Protein AF-A0AA39IZ89-F1 (afdb_monomer)

Foldseek 3Di:
DVVPPPPDDPVVVVVVVVVVVVVPPPPDDDDDDDDDDDDDDDDDDDDDDDDDPDDPPPPPPPDPDPPDPDPPPPVPPPPDPVVVVVVVVVVVVVVVVVVVVVVVVVVVVVVVVVVVVVVVVVVVVVVVVVVVVVVVPPPDDDPDDDDDDDDDDDDDDDDDPDDPPPPPPPPPPPPLPDDPPPQQDDDDPPDDPVRNVVSVVVNVVVVVVVVVVVVVLVPDPQDDQAAAQPPPDPVVVVVSVVSLVVSCVSNVPRPLVSLVVVLVSYHHPRNVVCVVPVVVCSVVVSPDDPPVVVVVVVVVVVVVVVPPDPPDPVVVVVVVVVVVVVVVVVPPDDDDDDDDDDDDDDDDD

Solvent-accessible surface area (backbone atoms only — not comparable to full-atom values): 22995 Å² total; per-residue (Å²): 123,80,82,69,63,83,78,59,53,74,68,56,54,52,57,49,52,54,58,62,59,64,73,71,76,82,82,82,80,79,88,84,83,85,78,88,82,83,87,83,81,87,80,89,84,81,90,80,89,75,86,78,87,77,78,82,76,80,73,77,78,76,73,77,76,91,70,73,94,68,83,78,77,71,74,78,84,81,76,72,67,70,70,61,58,54,56,51,51,52,50,53,53,52,53,52,51,52,52,52,50,52,52,51,54,50,52,53,51,52,50,54,50,55,51,54,50,54,53,50,53,51,54,51,50,53,52,51,55,52,50,58,56,56,65,72,70,70,85,80,75,80,95,79,82,78,92,75,85,78,86,90,77,88,81,82,84,80,90,75,92,67,80,84,70,83,71,75,69,76,77,74,80,74,81,77,86,72,77,94,70,76,77,72,71,82,80,57,89,87,49,52,70,70,53,41,51,53,43,52,50,52,46,52,51,52,51,50,52,54,53,47,52,54,50,60,52,69,69,53,84,76,72,78,59,74,68,42,47,57,69,94,46,66,71,60,51,53,56,46,50,50,43,46,54,50,41,39,60,71,70,62,52,52,77,80,54,42,64,74,55,48,56,77,40,35,29,69,60,38,33,54,49,38,59,69,56,49,56,68,46,49,77,65,50,70,71,84,55,57,72,66,51,53,50,50,50,52,50,54,53,56,59,55,65,78,60,83,62,92,69,61,68,66,62,54,54,48,52,54,50,50,52,54,50,48,57,63,71,67,63,76,70,81,83,74,88,75,91,72,81,93,78,87,76,85,87,79,135

pLDDT: mean 70.42, std 20.88, range [35.66, 98.38]

Secondary structure (DSSP, 8-state):
-GGGSTT--HHHHHHHHHHHHHTTS---PPP--------------------------------------------GGG---HHHHHHHHHHHHHHHHHHHHHHHHHHHHHHHHHHHHHHHHHHHHHHHHHHHHHHHSSS--------------------------------------SS---PPPPPPTTS-HHHHHHHHHHHHHHHHHHHHHHHHHHHS-PPPPPPB---S-HHHHHHHHHHHHHHHHHTT--HHHHHHHHGGGB-HHHHHHIIIIIHHHHHHHTSS-HHHHHHHHHHHHHHHHHT-----HHHHHHHHHHHHHHHHHTT------------PPPPP-

Mean predicted aligned error: 20.7 Å

Organism: Armillaria tabescens (NCBI:txid1929756)

Structure (mmCIF, N/CA/C/O backbone):
data_AF-A0AA39IZ89-F1
#
_entry.id   AF-A0AA39IZ89-F1
#
loop_
_atom_site.group_PDB
_atom_site.id
_atom_site.type_symbol
_atom_site.label_atom_id
_atom_site.label_alt_id
_atom_site.label_comp_id
_atom_site.label_asym_id
_atom_site.label_entity_id
_atom_site.label_seq_id
_atom_site.pdbx_PDB_ins_code
_atom_site.Cartn_x
_atom_site.Cartn_y
_atom_site.Cartn_z
_atom_site.occupancy
_atom_site.B_iso_or_equiv
_atom_site.auth_seq_id
_atom_site.auth_comp_id
_atom_site.auth_asym_id
_atom_site.auth_atom_id
_atom_site.pdbx_PDB_model_num
ATOM 1 N N . MET A 1 1 ? 0.285 -18.090 -18.726 1.00 48.97 1 MET A N 1
ATOM 2 C CA . MET A 1 1 ? -0.489 -18.154 -19.990 1.00 48.97 1 MET A CA 1
ATOM 3 C C . MET A 1 1 ? 0.045 -19.170 -21.000 1.00 48.97 1 MET A C 1
ATOM 5 O O . MET A 1 1 ? -0.763 -19.645 -21.775 1.00 48.97 1 MET A O 1
ATOM 9 N N . GLN A 1 2 ? 1.333 -19.546 -21.009 1.00 43.91 2 GLN A N 1
ATOM 10 C CA . GLN A 1 2 ? 1.838 -20.572 -21.947 1.00 43.91 2 GLN A CA 1
ATOM 11 C C . GLN A 1 2 ? 1.438 -22.017 -21.593 1.00 43.91 2 GLN A C 1
ATOM 13 O O . GLN A 1 2 ? 1.371 -22.849 -22.482 1.00 43.91 2 GLN A O 1
ATOM 18 N N . PHE A 1 3 ? 1.089 -22.298 -20.334 1.00 43.88 3 PHE A N 1
ATOM 19 C CA . PHE A 1 3 ? 0.673 -23.640 -19.900 1.00 43.88 3 PHE A CA 1
ATOM 20 C C . PHE A 1 3 ? -0.759 -24.041 -20.295 1.00 43.88 3 PHE A C 1
ATOM 22 O O . PHE A 1 3 ? -1.083 -25.217 -20.242 1.00 43.88 3 PHE A O 1
ATOM 29 N N . PHE A 1 4 ? -1.608 -23.101 -20.726 1.00 49.41 4 PHE A N 1
ATOM 30 C CA . PHE A 1 4 ? -3.011 -23.398 -21.059 1.00 49.41 4 PHE A CA 1
ATOM 31 C C . PHE A 1 4 ? -3.241 -23.813 -22.521 1.00 49.41 4 PHE A C 1
ATOM 33 O O . PHE A 1 4 ? -4.307 -24.323 -22.838 1.00 49.41 4 PHE A O 1
ATOM 40 N N . TYR A 1 5 ? -2.261 -23.627 -23.411 1.00 53.81 5 TYR A N 1
ATOM 41 C CA . TYR A 1 5 ? -2.442 -23.904 -24.844 1.00 53.81 5 TYR A CA 1
ATOM 42 C C . TYR A 1 5 ? -2.082 -25.335 -25.259 1.00 53.81 5 TYR A C 1
ATOM 44 O O . TYR A 1 5 ? -2.458 -25.750 -26.347 1.00 53.81 5 TYR A O 1
ATOM 52 N N . ASN A 1 6 ? -1.406 -26.107 -24.404 1.00 61.34 6 ASN A N 1
ATOM 53 C CA . ASN A 1 6 ? -0.936 -27.447 -24.773 1.00 61.34 6 ASN A CA 1
ATOM 54 C C . ASN A 1 6 ? -1.987 -28.558 -24.589 1.00 61.34 6 ASN A C 1
ATOM 56 O O . ASN A 1 6 ? -1.721 -29.693 -24.963 1.00 61.34 6 ASN A O 1
ATOM 60 N N . HIS A 1 7 ? -3.164 -28.245 -24.037 1.00 68.94 7 HIS A N 1
ATOM 61 C CA . HIS A 1 7 ? -4.233 -29.223 -23.792 1.00 68.94 7 HIS A CA 1
ATOM 62 C C . HIS A 1 7 ? -5.568 -28.888 -24.475 1.00 68.94 7 HIS A C 1
ATOM 64 O O . HIS A 1 7 ? -6.544 -29.596 -24.254 1.00 68.94 7 HIS A O 1
ATOM 70 N N . MET A 1 8 ? -5.639 -27.837 -25.300 1.00 72.56 8 MET A N 1
ATOM 71 C CA . MET A 1 8 ? -6.862 -27.540 -26.056 1.00 72.56 8 MET A CA 1
ATOM 72 C C . MET A 1 8 ? -6.857 -28.272 -27.396 1.00 72.56 8 MET A C 1
ATOM 74 O O . MET A 1 8 ? -5.887 -28.188 -28.151 1.00 72.56 8 MET A O 1
ATOM 78 N N . SER A 1 9 ? -7.962 -28.958 -27.691 1.00 83.12 9 SER A N 1
ATOM 79 C CA . SER A 1 9 ? -8.222 -29.527 -29.012 1.00 83.12 9 SER A CA 1
ATOM 80 C C . SER A 1 9 ? -8.204 -28.411 -30.072 1.00 83.12 9 SER A C 1
ATOM 82 O O . SER A 1 9 ? -8.682 -27.304 -29.791 1.00 83.12 9 SER A O 1
ATOM 84 N N . PRO A 1 10 ? -7.694 -28.659 -31.294 1.00 79.06 10 PRO A N 1
ATOM 85 C CA . PRO A 1 10 ? -7.735 -27.687 -32.390 1.00 79.06 10 PRO A CA 1
ATOM 86 C C . PRO A 1 10 ? -9.144 -27.123 -32.654 1.00 79.06 10 PRO A C 1
ATOM 88 O O . PRO A 1 10 ? -9.288 -25.961 -33.035 1.00 79.06 10 PRO A O 1
ATOM 91 N N . GLU A 1 11 ? -10.184 -27.916 -32.388 1.00 78.88 11 GLU A N 1
ATOM 92 C CA . GLU A 1 11 ? -11.589 -27.527 -32.555 1.00 78.88 11 GLU A CA 1
ATOM 93 C C . GLU A 1 11 ? -12.032 -26.478 -31.517 1.00 78.88 11 GLU A C 1
ATOM 95 O O . GLU A 1 11 ? -12.729 -25.514 -31.852 1.00 78.88 11 GLU A O 1
ATOM 100 N N . ASP A 1 12 ? -11.541 -26.582 -30.279 1.00 81.31 12 ASP A N 1
ATOM 101 C CA . ASP A 1 12 ? -11.848 -25.632 -29.204 1.00 81.31 12 ASP A CA 1
ATOM 102 C C . ASP A 1 12 ? -11.180 -24.274 -29.431 1.00 81.31 12 ASP A C 1
ATOM 104 O O . ASP A 1 12 ? -11.744 -23.221 -29.106 1.00 81.31 12 ASP A O 1
ATOM 108 N N . VAL A 1 13 ? -9.985 -24.281 -30.030 1.00 81.12 13 VAL A N 1
ATOM 109 C CA . VAL A 1 13 ? -9.269 -23.056 -30.406 1.00 81.12 13 VAL A CA 1
ATOM 110 C C . VAL A 1 13 ? -10.053 -22.297 -31.477 1.00 81.12 13 VAL A C 1
ATOM 112 O O . VAL A 1 13 ? -10.248 -21.084 -31.353 1.00 81.12 13 VAL A O 1
ATOM 115 N N . GLN A 1 14 ? -10.587 -23.000 -32.480 1.00 79.50 14 GLN A N 1
ATOM 116 C CA . GLN A 1 14 ? -11.385 -22.378 -33.537 1.00 79.50 14 GLN A CA 1
ATOM 117 C C . GLN A 1 14 ? -12.727 -21.844 -33.004 1.00 79.50 14 GLN A C 1
ATOM 119 O O . GLN A 1 14 ? -13.130 -20.723 -33.330 1.00 79.50 14 GLN A O 1
ATOM 124 N N . GLY A 1 15 ? -13.387 -22.586 -32.107 1.00 84.31 15 GLY A N 1
ATOM 125 C CA . GLY A 1 15 ? -14.612 -22.143 -31.434 1.00 84.31 15 GLY A CA 1
ATOM 126 C C . GLY A 1 15 ? -14.410 -20.937 -30.505 1.00 84.31 15 GLY A C 1
ATOM 127 O O . GLY A 1 15 ? -15.329 -20.136 -30.298 1.00 84.31 15 GLY A O 1
ATOM 128 N N . PHE A 1 16 ? -13.211 -20.769 -29.941 1.00 77.88 16 PHE A N 1
ATOM 129 C CA . PHE A 1 16 ? -12.855 -19.579 -29.168 1.00 77.88 16 PHE A CA 1
ATOM 130 C C . PHE A 1 16 ? -12.631 -18.361 -30.073 1.00 77.88 16 PHE A C 1
ATOM 132 O O . PHE A 1 16 ? -13.171 -17.289 -29.795 1.00 77.88 16 PHE A O 1
ATOM 139 N N . ILE A 1 17 ? -11.908 -18.527 -31.186 1.00 76.38 17 ILE A N 1
ATOM 140 C CA . ILE A 1 17 ? -11.659 -17.447 -32.153 1.00 76.38 17 ILE A CA 1
ATOM 141 C C . ILE A 1 17 ? -12.981 -16.917 -32.726 1.00 76.38 17 ILE A C 1
ATOM 143 O O . ILE A 1 17 ? -13.200 -15.705 -32.706 1.00 76.38 17 ILE A O 1
ATOM 147 N N . ASN A 1 18 ? -13.901 -17.803 -33.120 1.00 77.94 18 ASN A N 1
ATOM 148 C CA . ASN A 1 18 ? -15.201 -17.416 -33.683 1.00 77.94 18 ASN A CA 1
ATOM 149 C C . ASN A 1 18 ? -16.096 -16.652 -32.686 1.00 77.94 18 ASN A C 1
ATOM 151 O O . ASN A 1 18 ? -16.823 -15.733 -33.066 1.00 77.94 18 ASN A O 1
ATOM 155 N N . ARG A 1 19 ? -16.017 -16.973 -31.386 1.00 72.50 19 ARG A N 1
ATOM 156 C CA . ARG A 1 19 ? -16.747 -16.236 -30.335 1.00 72.50 19 ARG A CA 1
ATOM 157 C C . ARG A 1 19 ? -16.169 -14.851 -30.067 1.00 72.50 19 ARG A C 1
ATOM 159 O O . ARG A 1 19 ? -16.907 -13.938 -29.696 1.00 72.50 19 ARG A O 1
ATOM 166 N N . VAL A 1 20 ? -14.859 -14.684 -30.231 1.00 71.00 20 VAL A N 1
ATOM 167 C CA . VAL A 1 20 ? -14.200 -13.385 -30.055 1.00 71.00 20 VAL A CA 1
ATOM 168 C C . VAL A 1 20 ? -14.475 -12.466 -31.247 1.00 71.00 20 VAL A C 1
ATOM 170 O O . VAL A 1 20 ? -14.656 -11.265 -31.042 1.00 71.00 20 VAL A O 1
ATOM 173 N N . THR A 1 21 ? -14.573 -13.003 -32.466 1.00 65.56 21 THR A N 1
ATOM 174 C CA . THR A 1 21 ? -14.847 -12.207 -33.672 1.00 65.56 21 THR A CA 1
ATOM 175 C C . THR A 1 21 ? -16.310 -11.771 -33.787 1.00 65.56 21 THR A C 1
ATOM 177 O O . THR A 1 21 ? -16.549 -10.610 -34.108 1.00 65.56 21 THR A O 1
ATOM 180 N N . GLN A 1 22 ? -17.289 -12.603 -33.408 1.00 59.31 22 GLN A N 1
ATOM 181 C CA . GLN A 1 22 ? -18.711 -12.205 -33.442 1.00 59.31 22 GLN A CA 1
ATOM 182 C C . GLN A 1 22 ? -19.072 -11.062 -32.480 1.00 59.31 22 GLN A C 1
ATOM 184 O O . GLN A 1 22 ? -20.045 -10.342 -32.693 1.00 59.31 22 GLN A O 1
ATOM 189 N N . LYS A 1 23 ? -18.288 -10.840 -31.419 1.00 54.41 23 LYS A N 1
ATOM 190 C CA . LYS A 1 23 ? -18.607 -9.821 -30.405 1.00 54.41 23 LYS A CA 1
ATOM 191 C C . LYS A 1 23 ? -18.303 -8.381 -30.842 1.00 54.41 23 LYS A C 1
ATOM 193 O O . LYS A 1 23 ? -18.562 -7.456 -30.073 1.00 54.41 23 LYS A O 1
ATOM 198 N N . HIS A 1 24 ? -17.751 -8.185 -32.041 1.00 50.09 24 HIS A N 1
ATOM 199 C CA . HIS A 1 24 ? -17.335 -6.874 -32.542 1.00 50.09 24 HIS A CA 1
ATOM 200 C C . HIS A 1 24 ? -18.301 -6.218 -33.542 1.00 50.09 24 HIS A C 1
ATOM 202 O O . HIS A 1 24 ? -18.061 -5.073 -33.917 1.00 50.09 24 HIS A O 1
ATOM 208 N N . GLU A 1 25 ? -19.402 -6.873 -33.923 1.00 48.88 25 GLU A N 1
ATOM 209 C CA . GLU A 1 25 ? -20.217 -6.438 -35.071 1.00 48.88 25 GLU A CA 1
ATOM 210 C C . GLU A 1 25 ? -21.550 -5.745 -34.713 1.00 48.88 25 GLU A C 1
ATOM 212 O O . GLU A 1 25 ? -22.228 -5.222 -35.588 1.00 48.88 25 GLU A O 1
ATOM 217 N N . THR A 1 26 ? -21.920 -5.627 -33.430 1.00 49.69 26 THR A N 1
ATOM 218 C CA . THR A 1 26 ? -23.232 -5.066 -33.025 1.00 49.69 26 THR A CA 1
ATOM 219 C C . THR A 1 26 ? -23.176 -3.705 -32.323 1.00 49.69 26 THR A C 1
ATOM 221 O O . THR A 1 26 ? -24.048 -3.387 -31.515 1.00 49.69 26 THR A O 1
ATOM 224 N N . ARG A 1 27 ? -22.171 -2.862 -32.601 1.00 43.91 27 ARG A N 1
ATOM 225 C CA . ARG A 1 27 ? -22.076 -1.512 -32.005 1.00 43.91 27 ARG A CA 1
ATOM 226 C C . ARG A 1 27 ? -22.174 -0.384 -33.037 1.00 43.91 27 ARG A C 1
ATOM 228 O O . ARG A 1 27 ? -21.346 0.515 -33.051 1.00 43.91 27 ARG A O 1
ATOM 235 N N . ASN A 1 28 ? -23.226 -0.423 -33.853 1.00 43.62 28 ASN A N 1
ATOM 236 C CA . ASN A 1 28 ? -23.728 0.741 -34.584 1.00 43.62 28 ASN A CA 1
ATOM 237 C C . ASN A 1 28 ? -24.941 1.306 -33.829 1.00 43.62 28 ASN A C 1
ATOM 239 O O . ASN A 1 28 ? -26.030 0.744 -33.877 1.00 43.62 28 ASN A O 1
ATOM 243 N N . THR A 1 29 ? -24.738 2.398 -33.093 1.00 45.31 29 THR A N 1
ATOM 244 C CA . THR A 1 29 ? -25.815 3.216 -32.512 1.00 45.31 29 THR A CA 1
ATOM 245 C C . THR A 1 29 ? -26.250 4.286 -33.520 1.00 45.31 29 THR A C 1
ATOM 247 O O . THR A 1 29 ? -25.378 5.021 -33.990 1.00 45.31 29 THR A O 1
ATOM 250 N N . PRO A 1 30 ? -27.551 4.414 -33.840 1.00 51.66 30 PRO A N 1
ATOM 251 C CA . PRO A 1 30 ? -28.073 5.514 -34.643 1.00 51.66 30 PRO A CA 1
ATOM 252 C C . PRO A 1 30 ? -28.219 6.795 -33.805 1.00 51.66 30 PRO A C 1
ATOM 254 O O . PRO A 1 30 ? -28.243 6.753 -32.574 1.00 51.66 30 PRO A O 1
ATOM 257 N N . GLY A 1 31 ? -28.255 7.930 -34.506 1.00 49.31 31 GLY A N 1
ATOM 258 C CA . GLY A 1 31 ? -28.176 9.286 -33.969 1.00 49.31 31 GLY A CA 1
ATOM 259 C C . GLY A 1 31 ? -29.215 9.633 -32.903 1.00 49.31 31 GLY A C 1
ATOM 260 O O . GLY A 1 31 ? -30.375 9.236 -32.978 1.00 49.31 31 GLY A O 1
ATOM 261 N N . PHE A 1 32 ? -28.764 10.411 -31.920 1.00 43.28 32 PHE A N 1
ATOM 262 C CA . PHE A 1 32 ? -29.606 11.006 -30.893 1.00 43.28 32 PHE A CA 1
ATOM 263 C C . PHE A 1 32 ? -29.771 12.495 -31.203 1.00 43.28 32 PHE A C 1
ATOM 265 O O . PHE A 1 32 ? -28.837 13.283 -31.055 1.00 43.28 32 PHE A O 1
ATOM 272 N N . ASP A 1 33 ? -30.959 12.819 -31.702 1.00 46.53 33 ASP A N 1
ATOM 273 C CA . ASP A 1 33 ? -31.483 14.153 -31.960 1.00 46.53 33 ASP A CA 1
ATOM 274 C C . ASP A 1 33 ? -31.911 14.787 -30.626 1.00 46.53 33 ASP A C 1
ATOM 276 O O . ASP A 1 33 ? -32.671 14.190 -29.861 1.00 46.53 33 ASP A O 1
ATOM 280 N N . SER A 1 34 ? -31.381 15.966 -30.301 1.00 45.25 34 SER A N 1
ATOM 281 C CA . SER A 1 34 ? -31.680 16.671 -29.053 1.00 45.25 34 SER A CA 1
ATOM 282 C C . SER A 1 34 ? -32.594 17.860 -29.327 1.00 45.25 34 SER A C 1
ATOM 284 O O . SER A 1 34 ? -32.140 19.003 -29.418 1.00 45.25 34 SER A O 1
ATOM 286 N N . SER A 1 35 ? -33.891 17.575 -29.421 1.00 45.56 35 SER A N 1
ATOM 287 C CA . SER A 1 35 ? -34.943 18.579 -29.307 1.00 45.56 35 SER A CA 1
ATOM 288 C C . SER A 1 35 ? -35.318 18.808 -27.839 1.00 45.56 35 SER A C 1
ATOM 290 O O . SER A 1 35 ? -35.687 17.901 -27.100 1.00 45.56 35 SER A O 1
ATOM 292 N N . VAL A 1 36 ? -35.143 20.068 -27.455 1.00 52.97 36 VAL A N 1
ATOM 293 C CA . VAL A 1 36 ? -35.836 20.875 -26.442 1.00 52.97 36 VAL A CA 1
ATOM 294 C C . VAL A 1 36 ? -37.194 20.329 -25.968 1.00 52.97 36 VAL A C 1
ATOM 296 O O . VAL A 1 36 ? -38.083 20.183 -26.790 1.00 52.97 36 VAL A O 1
ATOM 299 N N . GLU A 1 37 ? -37.384 20.208 -24.645 1.00 43.22 37 GLU A N 1
ATOM 300 C CA . GLU A 1 37 ? -38.626 20.520 -23.892 1.00 43.22 37 GLU A CA 1
ATOM 301 C C . GLU A 1 37 ? -38.306 20.543 -22.374 1.00 43.22 37 GLU A C 1
ATOM 303 O O . GLU A 1 37 ? -37.730 19.608 -21.830 1.00 43.22 37 GLU A O 1
ATOM 308 N N . ARG A 1 38 ? -38.301 21.717 -21.724 1.00 40.19 38 ARG A N 1
ATOM 309 C CA . ARG A 1 38 ? -39.361 22.291 -20.857 1.00 40.19 38 ARG A CA 1
ATOM 310 C C . ARG A 1 38 ? -39.845 21.396 -19.686 1.00 40.19 38 ARG A C 1
ATOM 312 O O . ARG A 1 38 ? -40.578 20.442 -19.880 1.00 40.19 38 ARG A O 1
ATOM 319 N N . SER A 1 39 ? -39.444 21.824 -18.475 1.00 51.91 39 SER A N 1
ATOM 320 C CA . SER A 1 39 ? -40.045 21.781 -17.111 1.00 51.91 39 SER A CA 1
ATOM 321 C C . SER A 1 39 ? -41.522 21.327 -16.980 1.00 51.91 39 SER A C 1
ATOM 323 O O . SER A 1 39 ? -42.258 21.608 -17.924 1.00 51.91 39 SER A O 1
ATOM 325 N N . PRO A 1 40 ? -42.054 20.848 -15.808 1.00 55.84 40 PRO A N 1
ATOM 326 C CA . PRO A 1 40 ? -41.894 21.525 -14.497 1.00 55.84 40 PRO A CA 1
ATOM 327 C C . PRO A 1 40 ? -42.117 20.735 -13.163 1.00 55.84 40 PRO A C 1
ATOM 329 O O . PRO A 1 40 ? -42.592 19.612 -13.126 1.00 55.84 40 PRO A O 1
ATOM 332 N N . SER A 1 41 ? -41.868 21.457 -12.055 1.00 45.81 41 SER A N 1
ATOM 333 C CA . SER A 1 41 ? -42.604 21.484 -10.765 1.00 45.81 41 SER A CA 1
ATOM 334 C C . SER A 1 41 ? -42.666 20.291 -9.793 1.00 45.81 41 SER A C 1
ATOM 336 O O . SER A 1 41 ? -43.151 19.221 -10.116 1.00 45.81 41 SER A O 1
ATOM 338 N N . ARG A 1 42 ? -42.392 20.654 -8.522 1.00 48.25 42 ARG A N 1
ATOM 339 C CA . ARG A 1 42 ? -43.062 20.261 -7.259 1.00 48.25 42 ARG A CA 1
ATOM 340 C C . ARG A 1 42 ? -43.178 18.765 -6.930 1.00 48.25 42 ARG A C 1
ATOM 342 O O . ARG A 1 42 ? -43.836 18.015 -7.623 1.00 48.25 42 ARG A O 1
ATOM 349 N N . MET A 1 43 ? -42.763 18.410 -5.715 1.00 46.91 43 MET A N 1
ATOM 350 C CA . MET A 1 43 ? -43.689 18.149 -4.599 1.00 46.91 43 MET A CA 1
ATOM 351 C C . MET A 1 43 ? -42.882 18.023 -3.302 1.00 46.91 43 MET A C 1
ATOM 353 O O . MET A 1 43 ? -41.895 17.296 -3.217 1.00 46.91 43 MET A O 1
ATOM 357 N N . ALA A 1 44 ? -43.306 18.796 -2.307 1.00 53.41 44 ALA A N 1
ATOM 358 C CA . ALA A 1 44 ? -42.870 18.692 -0.928 1.00 53.41 44 ALA A CA 1
ATOM 359 C C . ALA A 1 44 ? -43.352 17.365 -0.325 1.00 53.41 44 ALA A C 1
ATOM 361 O O . ALA A 1 44 ? -44.397 16.842 -0.713 1.00 53.41 44 ALA A O 1
ATOM 362 N N . SER A 1 45 ? -42.632 16.840 0.662 1.00 54.44 45 SER A N 1
ATOM 363 C CA . SER A 1 45 ? -43.164 15.812 1.555 1.00 54.44 45 SER A CA 1
ATOM 364 C C . SER A 1 45 ? -42.602 15.961 2.968 1.00 54.44 45 SER A C 1
ATOM 366 O O . SER A 1 45 ? -41.518 16.525 3.136 1.00 54.44 45 SER A O 1
ATOM 368 N N . PRO A 1 46 ? -43.386 15.559 3.984 1.00 59.50 46 PRO A N 1
ATOM 369 C CA . PRO A 1 46 ? -43.438 16.247 5.259 1.00 59.50 46 PRO A CA 1
ATOM 370 C C . PRO A 1 46 ? -42.654 15.539 6.364 1.00 59.50 46 PRO A C 1
ATOM 372 O O . PRO A 1 46 ? -42.295 14.365 6.289 1.00 59.50 46 PRO A O 1
ATOM 375 N N . MET A 1 47 ? -42.427 16.315 7.419 1.00 55.88 47 MET A N 1
ATOM 376 C CA . MET A 1 47 ? -41.823 15.929 8.685 1.00 55.88 47 MET A CA 1
ATOM 377 C C . MET A 1 47 ? -42.551 14.732 9.313 1.00 55.88 47 MET A C 1
ATOM 379 O O . MET A 1 47 ? -43.772 14.747 9.453 1.00 55.88 47 MET A O 1
ATOM 383 N N . ARG A 1 48 ? -41.793 13.725 9.760 1.00 50.84 48 ARG A N 1
ATOM 384 C CA . ARG A 1 48 ? -42.283 12.675 10.661 1.00 50.84 48 ARG A CA 1
ATOM 385 C C . ARG A 1 48 ? -41.472 12.731 11.952 1.00 50.84 48 ARG A C 1
ATOM 387 O O . ARG A 1 48 ? -40.404 12.140 12.064 1.00 50.84 48 ARG A O 1
ATOM 394 N N . SER A 1 49 ? -41.982 13.508 12.900 1.00 54.09 49 SER A N 1
ATOM 395 C CA . SER A 1 49 ? -41.570 13.530 14.301 1.00 54.09 49 SER A CA 1
ATOM 396 C C . SER A 1 49 ? -42.049 12.244 14.978 1.00 54.09 49 SER A C 1
ATOM 398 O O . SER A 1 49 ? -43.221 12.120 15.326 1.00 54.09 49 SER A O 1
ATOM 400 N N . GLY A 1 50 ? -41.154 11.268 15.117 1.00 46.34 50 GLY A N 1
ATOM 401 C CA . GLY A 1 50 ? -41.354 10.091 15.959 1.00 46.34 50 GLY A CA 1
ATOM 402 C C . GLY A 1 50 ? -40.581 10.269 17.258 1.00 46.34 50 GLY A C 1
ATOM 403 O O . GLY A 1 50 ? -39.383 10.007 17.287 1.00 46.34 50 GLY A O 1
ATOM 404 N N . SER A 1 51 ? -41.266 10.752 18.294 1.00 50.62 51 SER A N 1
ATOM 405 C CA . SER A 1 51 ? -40.826 10.649 19.687 1.00 50.62 51 SER A CA 1
ATOM 406 C C . SER A 1 51 ? -40.759 9.169 20.047 1.00 50.62 51 SER A C 1
ATOM 408 O O . SER A 1 51 ? -41.780 8.485 19.982 1.00 50.62 51 SER A O 1
ATOM 410 N N . VAL A 1 52 ? -39.567 8.664 20.354 1.00 51.09 52 VAL A N 1
ATOM 411 C CA . VAL A 1 52 ? -39.401 7.330 20.931 1.00 51.09 52 VAL A CA 1
ATOM 412 C C . VAL A 1 52 ? -38.954 7.538 22.366 1.00 51.09 52 VAL A C 1
ATOM 414 O O . VAL A 1 52 ? -37.791 7.842 22.628 1.00 51.09 52 VAL A O 1
ATOM 417 N N . ASP A 1 53 ? -39.918 7.413 23.271 1.00 46.38 53 ASP A N 1
ATOM 418 C CA . ASP A 1 53 ? -39.703 7.323 24.705 1.00 46.38 53 ASP A CA 1
ATOM 419 C C . ASP A 1 53 ? -38.955 6.018 25.003 1.00 46.38 53 ASP A C 1
ATOM 421 O O . ASP A 1 53 ? -39.521 4.924 25.028 1.00 46.38 53 ASP A O 1
ATOM 425 N N . CYS A 1 54 ? -37.640 6.118 25.183 1.00 50.97 54 CYS A N 1
ATOM 426 C CA . CYS A 1 54 ? -36.827 5.035 25.711 1.00 50.97 54 CYS A CA 1
ATOM 427 C C . CYS A 1 54 ? -36.993 4.991 27.233 1.00 50.97 54 CYS A C 1
ATOM 429 O O . CYS A 1 54 ? -36.331 5.709 27.982 1.00 50.97 54 CYS A O 1
ATOM 431 N N . HIS A 1 55 ? -37.900 4.119 27.677 1.00 44.19 55 HIS A N 1
ATOM 432 C CA . HIS A 1 55 ? -38.000 3.671 29.058 1.00 44.19 55 HIS A CA 1
ATOM 433 C C . HIS A 1 55 ? -36.629 3.206 29.568 1.00 44.19 55 HIS A C 1
ATOM 435 O O . HIS A 1 55 ? -36.056 2.229 29.083 1.00 44.19 55 HIS A O 1
ATOM 441 N N . ALA A 1 56 ? -36.124 3.920 30.571 1.00 46.78 56 ALA A N 1
ATOM 442 C CA . ALA A 1 56 ? -35.020 3.502 31.412 1.00 46.78 56 ALA A CA 1
ATOM 443 C C . ALA A 1 56 ? -35.465 2.286 32.240 1.00 46.78 56 ALA A C 1
ATOM 445 O O . ALA A 1 56 ? -36.041 2.428 33.317 1.00 46.78 56 ALA A O 1
ATOM 446 N N . ALA A 1 57 ? -35.230 1.084 31.717 1.00 48.84 57 ALA A N 1
ATOM 447 C CA . ALA A 1 57 ? -35.228 -0.120 32.532 1.00 48.84 57 ALA A CA 1
ATOM 448 C C . ALA A 1 57 ? -33.951 -0.088 33.381 1.00 48.84 57 ALA A C 1
ATOM 450 O O . ALA A 1 57 ? -32.855 -0.350 32.886 1.00 48.84 57 ALA A O 1
ATOM 451 N N . GLY A 1 58 ? -34.104 0.309 34.645 1.00 47.28 58 GLY A N 1
ATOM 452 C CA . GLY A 1 58 ? -33.111 0.070 35.680 1.00 47.28 58 GLY A CA 1
ATOM 453 C C . GLY A 1 58 ? -32.917 -1.433 35.816 1.00 47.28 58 GLY A C 1
ATOM 454 O O . GLY A 1 58 ? -33.757 -2.120 36.387 1.00 47.28 58 GLY A O 1
ATOM 455 N N . LEU A 1 59 ? -31.838 -1.941 35.230 1.00 53.25 59 LEU A N 1
ATOM 456 C CA . LEU A 1 59 ? -31.285 -3.216 35.641 1.00 53.25 59 LEU A CA 1
ATOM 457 C C . LEU A 1 59 ? -30.515 -2.924 36.921 1.00 53.25 59 LEU A C 1
ATOM 459 O O . LEU A 1 59 ? -29.444 -2.318 36.881 1.00 53.25 59 LEU A O 1
ATOM 463 N N . ASP A 1 60 ? -31.138 -3.284 38.041 1.00 50.22 60 ASP A N 1
ATOM 464 C CA . ASP A 1 60 ? -30.462 -3.501 39.309 1.00 50.22 60 ASP A CA 1
ATOM 465 C C . ASP A 1 60 ? -29.246 -4.386 39.026 1.00 50.22 60 ASP A C 1
ATOM 467 O O . ASP A 1 60 ? -29.361 -5.573 38.715 1.00 50.22 60 ASP A O 1
ATOM 471 N N . GLU A 1 61 ? -28.063 -3.774 39.067 1.00 54.56 61 GLU A N 1
ATOM 472 C CA . GLU A 1 61 ? -26.813 -4.499 39.193 1.00 54.56 61 GLU A CA 1
ATOM 473 C C . GLU A 1 61 ? -26.846 -5.172 40.562 1.00 54.56 61 GLU A C 1
ATOM 475 O O . GLU A 1 61 ? -26.423 -4.610 41.577 1.00 54.56 61 GLU A O 1
ATOM 480 N N . ASP A 1 62 ? -27.393 -6.385 40.573 1.00 53.44 62 ASP A N 1
ATOM 481 C CA . ASP A 1 62 ? -27.248 -7.379 41.619 1.00 53.44 62 ASP A CA 1
ATOM 482 C C . ASP A 1 62 ? -25.755 -7.600 41.881 1.00 53.44 62 ASP A C 1
ATOM 484 O O . ASP A 1 62 ? -25.088 -8.470 41.326 1.00 53.44 62 ASP A O 1
ATOM 488 N N . ARG A 1 63 ? -25.205 -6.726 42.723 1.00 52.06 63 ARG A N 1
ATOM 489 C CA . ARG A 1 63 ? -24.533 -7.067 43.970 1.00 52.06 63 ARG A CA 1
ATOM 490 C C . ARG A 1 63 ? -23.927 -8.468 43.938 1.00 52.06 63 ARG A C 1
ATOM 492 O O . ARG A 1 63 ? -24.380 -9.353 44.657 1.00 52.06 63 ARG A O 1
ATOM 499 N N . ILE A 1 64 ? -22.863 -8.644 43.152 1.00 56.19 64 ILE A N 1
ATOM 500 C CA . ILE A 1 64 ? -21.999 -9.821 43.257 1.00 56.19 64 ILE A CA 1
ATOM 501 C C . ILE A 1 64 ? -21.517 -9.847 44.713 1.00 56.19 64 ILE A C 1
ATOM 503 O O . ILE A 1 64 ? -20.809 -8.924 45.139 1.00 56.19 64 ILE A O 1
ATOM 507 N N . PRO A 1 65 ? -21.932 -10.833 45.525 1.00 60.16 65 PRO A N 1
ATOM 508 C CA . PRO A 1 65 ? -21.540 -10.875 46.914 1.00 60.16 65 PRO A CA 1
ATOM 509 C C . PRO A 1 65 ? -20.050 -11.201 46.937 1.00 60.16 65 PRO A C 1
ATOM 511 O O . PRO A 1 65 ? -19.644 -12.340 46.720 1.00 60.16 65 PRO A O 1
ATOM 514 N N . TYR A 1 66 ? -19.220 -10.198 47.225 1.00 53.47 66 TYR A N 1
ATOM 515 C CA . TYR A 1 66 ? -17.834 -10.382 47.658 1.00 53.47 66 TYR A CA 1
ATOM 516 C C . TYR A 1 66 ? -17.835 -11.034 49.053 1.00 53.47 66 TYR A C 1
ATOM 518 O O . TYR A 1 66 ? -17.447 -10.445 50.059 1.00 53.47 66 TYR A O 1
ATOM 526 N N . GLY A 1 67 ? -18.357 -12.256 49.131 1.00 54.09 67 GLY A N 1
ATOM 527 C CA . GLY A 1 67 ? -18.488 -13.056 50.330 1.00 54.09 67 GLY A CA 1
ATOM 528 C C . GLY A 1 67 ? -17.438 -14.152 50.329 1.00 54.09 67 GLY A C 1
ATOM 529 O O . GLY A 1 67 ? -17.608 -15.168 49.673 1.00 54.09 67 GLY A O 1
ATOM 530 N N . LYS A 1 68 ? -16.398 -13.944 51.142 1.00 51.97 68 LYS A N 1
ATOM 531 C CA . LYS A 1 68 ? -15.406 -14.935 51.589 1.00 51.97 68 LYS A CA 1
ATOM 532 C C . LYS A 1 68 ? -14.468 -15.479 50.506 1.00 51.97 68 LYS A C 1
ATOM 534 O O . LYS A 1 68 ? -14.830 -16.251 49.630 1.00 51.97 68 LYS A O 1
ATOM 539 N N . LYS A 1 69 ? -13.185 -15.153 50.695 1.00 56.81 69 LYS A N 1
ATOM 540 C CA . LYS A 1 69 ? -12.020 -15.838 50.124 1.00 56.81 69 LYS A CA 1
ATOM 541 C C . LYS A 1 69 ? -12.001 -17.304 50.590 1.00 56.81 69 LYS A C 1
ATOM 543 O O . LYS A 1 69 ? -11.253 -17.662 51.495 1.00 56.81 69 LYS A O 1
ATOM 548 N N . GLY A 1 70 ? -12.867 -18.138 50.024 1.00 56.78 70 GLY A N 1
ATOM 549 C CA . GLY A 1 70 ? -12.716 -19.584 50.070 1.00 56.78 70 GLY A CA 1
ATOM 550 C C . GLY A 1 70 ? -11.509 -19.945 49.217 1.00 56.78 70 GLY A C 1
ATOM 551 O O . GLY A 1 70 ? -11.437 -19.556 48.053 1.00 56.78 70 GLY A O 1
ATOM 552 N N . LYS A 1 71 ? -10.527 -20.626 49.812 1.00 57.00 71 LYS A N 1
ATOM 553 C CA . LYS A 1 71 ? -9.443 -21.272 49.073 1.00 57.00 71 LYS A CA 1
ATOM 554 C C . LYS A 1 71 ? -10.079 -22.339 48.179 1.00 57.00 71 LYS A C 1
ATOM 556 O O . LYS A 1 71 ? -10.297 -23.457 48.629 1.00 57.00 71 LYS A O 1
ATOM 561 N N . TRP A 1 72 ? -10.393 -21.987 46.938 1.00 60.28 72 TRP A N 1
ATOM 562 C CA . TRP A 1 72 ? -10.635 -22.962 45.883 1.00 60.28 72 TRP A CA 1
ATOM 563 C C . TRP A 1 72 ? -9.276 -23.556 45.520 1.00 60.28 72 TRP A C 1
ATOM 565 O O . TRP A 1 72 ? -8.598 -23.092 44.608 1.00 60.28 72 TRP A O 1
ATOM 575 N N . ALA A 1 73 ? -8.828 -24.523 46.320 1.00 56.84 73 ALA A N 1
ATOM 576 C CA . ALA A 1 73 ? -7.809 -25.461 45.889 1.00 56.84 73 ALA A CA 1
ATOM 577 C C . ALA A 1 73 ? -8.484 -26.352 44.844 1.00 56.84 73 ALA A C 1
ATOM 579 O O . ALA A 1 73 ? -9.084 -27.371 45.172 1.00 56.84 73 ALA A O 1
ATOM 580 N N . VAL A 1 74 ? -8.501 -25.880 43.598 1.00 54.94 74 VAL A N 1
ATOM 581 C CA . VAL A 1 74 ? -8.800 -26.739 42.458 1.00 54.94 74 VAL A CA 1
ATOM 582 C C . VAL A 1 74 ? -7.608 -27.681 42.367 1.00 54.94 74 VAL A C 1
ATOM 584 O O . VAL A 1 74 ? -6.499 -27.235 42.072 1.00 54.94 74 VAL A O 1
ATOM 587 N N . ASN A 1 75 ? -7.814 -28.949 42.719 1.00 52.84 75 ASN A N 1
ATOM 588 C CA . ASN A 1 75 ? -6.855 -29.997 42.406 1.00 52.84 75 ASN A CA 1
ATOM 589 C C . ASN A 1 75 ? -6.765 -30.057 40.880 1.00 52.84 75 ASN A C 1
ATOM 591 O O . ASN A 1 75 ? -7.727 -30.414 40.209 1.00 52.84 75 ASN A O 1
ATOM 595 N N . VAL A 1 76 ? -5.625 -29.617 40.348 1.00 56.00 76 VAL A N 1
ATOM 596 C CA . VAL A 1 76 ? -5.322 -29.559 38.908 1.00 56.00 76 VAL A CA 1
ATOM 597 C C . VAL A 1 76 ? -5.159 -30.967 38.309 1.00 56.00 76 VAL A C 1
ATOM 599 O O . VAL A 1 76 ? -5.092 -31.108 37.099 1.00 56.00 76 VAL A O 1
ATOM 602 N N . GLU A 1 77 ? -5.141 -32.010 39.139 1.00 59.34 77 GLU A N 1
ATOM 603 C CA . GLU A 1 77 ? -4.796 -33.379 38.738 1.00 59.34 77 GLU A CA 1
ATOM 604 C C . GLU A 1 77 ? -5.961 -34.189 38.126 1.00 59.34 77 GLU A C 1
ATOM 606 O O . GLU A 1 77 ? -5.707 -35.265 37.605 1.00 59.34 77 GLU A O 1
ATOM 611 N N . ASP A 1 78 ? -7.205 -33.683 38.118 1.00 56.56 78 ASP A N 1
ATOM 612 C CA . ASP A 1 78 ? -8.391 -34.477 37.722 1.00 56.56 78 ASP A CA 1
ATOM 613 C C . ASP A 1 78 ? -9.080 -34.027 36.410 1.00 56.56 78 ASP A C 1
ATOM 615 O O . ASP A 1 78 ? -10.192 -34.465 36.116 1.00 56.56 78 ASP A O 1
ATOM 619 N N . ILE A 1 79 ? -8.469 -33.137 35.615 1.00 55.53 79 ILE A N 1
ATOM 620 C CA . ILE A 1 79 ? -9.027 -32.686 34.319 1.00 55.53 79 ILE A CA 1
ATOM 621 C C . ILE A 1 79 ? -7.913 -32.612 33.268 1.00 55.53 79 ILE A C 1
ATOM 623 O O . ILE A 1 79 ? -7.621 -31.555 32.712 1.00 55.53 79 ILE A O 1
ATOM 627 N N . GLU A 1 80 ? -7.253 -33.733 33.014 1.00 57.25 80 GLU A N 1
ATOM 628 C CA . GLU A 1 80 ? -6.507 -33.925 31.773 1.00 57.25 80 GLU A CA 1
ATOM 629 C C . GLU A 1 80 ? -7.137 -35.130 31.076 1.00 57.25 80 GLU A C 1
ATOM 631 O O . GLU A 1 80 ? -6.841 -36.277 31.397 1.00 57.25 80 GLU A O 1
ATOM 636 N N . ASP A 1 81 ? -8.087 -34.863 30.176 1.00 67.75 81 ASP A N 1
ATOM 637 C CA . ASP A 1 81 ? -8.571 -35.872 29.239 1.00 67.75 81 ASP A CA 1
ATOM 638 C C . ASP A 1 81 ? -7.360 -36.283 28.381 1.00 67.75 81 ASP A C 1
ATOM 640 O O . ASP A 1 81 ? -6.867 -35.490 27.577 1.00 67.75 81 ASP A O 1
ATOM 644 N N . ASP A 1 82 ? -6.834 -37.495 28.594 1.00 67.44 82 ASP A N 1
ATOM 645 C CA . ASP A 1 82 ? -5.606 -38.015 27.961 1.00 67.44 82 ASP A CA 1
ATOM 646 C C . ASP A 1 82 ? -5.586 -37.851 26.419 1.00 67.44 82 ASP A C 1
ATOM 648 O O . ASP A 1 82 ? -4.518 -37.725 25.807 1.00 67.44 82 ASP A O 1
ATOM 652 N N . ASP A 1 83 ? -6.762 -37.768 25.790 1.00 73.25 83 ASP A N 1
ATOM 653 C CA . ASP A 1 83 ? -6.951 -37.546 24.353 1.00 73.25 83 ASP A CA 1
ATOM 654 C C . ASP A 1 83 ? -6.424 -36.172 23.866 1.00 73.25 83 ASP A C 1
ATOM 656 O O . ASP A 1 83 ? -5.932 -36.048 22.735 1.00 73.25 83 ASP A O 1
ATOM 660 N N . ASP A 1 84 ? -6.435 -35.136 24.715 1.00 79.12 84 ASP A N 1
ATOM 661 C CA . ASP A 1 84 ? -5.956 -33.789 24.360 1.00 79.12 84 ASP A CA 1
ATOM 662 C C . ASP A 1 84 ? -4.421 -33.724 24.253 1.00 79.12 84 ASP A C 1
ATOM 664 O O . ASP A 1 84 ? -3.857 -32.920 23.493 1.00 79.12 84 ASP A O 1
ATOM 668 N N . ILE A 1 85 ? -3.715 -34.600 24.975 1.00 82.31 85 ILE A N 1
ATOM 669 C CA . ILE A 1 85 ? -2.248 -34.651 24.978 1.00 82.31 85 ILE A CA 1
ATOM 670 C C . ILE A 1 85 ? -1.729 -35.226 23.655 1.00 82.31 85 ILE A C 1
ATOM 672 O O . ILE A 1 85 ? -0.741 -34.720 23.103 1.00 82.31 85 ILE A O 1
ATOM 676 N N . GLU A 1 86 ? -2.376 -36.262 23.118 1.00 87.44 86 GLU A N 1
ATOM 677 C CA . GLU A 1 86 ? -1.976 -36.872 21.845 1.00 87.44 86 GLU A CA 1
ATOM 678 C C . GLU A 1 86 ? -2.201 -35.929 20.664 1.00 87.44 86 GLU A C 1
ATOM 680 O O . GLU A 1 86 ? -1.306 -35.761 19.827 1.00 87.44 86 GLU A O 1
ATOM 685 N N . TRP A 1 87 ? -3.344 -35.238 20.632 1.00 91.81 87 TRP A N 1
ATOM 686 C CA . TRP A 1 87 ? -3.635 -34.269 19.578 1.00 91.81 87 TRP A CA 1
ATOM 687 C C . TRP A 1 87 ? -2.610 -33.128 19.560 1.00 91.81 87 TRP A C 1
ATOM 689 O O . TRP A 1 87 ? -2.093 -32.751 18.503 1.00 91.81 87 TRP A O 1
ATOM 699 N N . ARG A 1 88 ? -2.223 -32.631 20.740 1.00 87.69 88 ARG A N 1
ATOM 700 C CA . ARG A 1 88 ? -1.222 -31.566 20.865 1.00 87.69 88 ARG A CA 1
ATOM 701 C C . ARG A 1 88 ? 0.175 -32.023 20.442 1.00 87.69 88 ARG A C 1
ATOM 703 O O . ARG A 1 88 ? 0.900 -31.258 19.803 1.00 87.69 88 ARG A O 1
ATOM 710 N N . LYS A 1 89 ? 0.551 -33.274 20.731 1.00 92.81 89 LYS A N 1
ATOM 711 C CA . LYS A 1 89 ? 1.797 -33.879 20.222 1.00 92.81 89 LYS A CA 1
ATOM 712 C C . LYS A 1 89 ? 1.778 -34.008 18.697 1.00 92.81 89 LYS A C 1
ATOM 714 O O . LYS A 1 89 ? 2.771 -33.664 18.057 1.00 92.81 89 LYS A O 1
ATOM 719 N N . ALA A 1 90 ? 0.661 -34.442 18.111 1.00 94.38 90 ALA A N 1
ATOM 720 C CA . ALA A 1 90 ? 0.506 -34.543 16.660 1.00 94.38 90 ALA A CA 1
ATOM 721 C C . ALA A 1 90 ? 0.597 -33.170 15.973 1.00 94.38 90 ALA A C 1
ATOM 723 O O . ALA A 1 90 ? 1.274 -33.037 14.952 1.00 94.38 90 ALA A O 1
ATOM 724 N N . GLN A 1 91 ? -0.009 -32.135 16.564 1.00 94.56 91 GLN A N 1
ATOM 725 C CA . GLN A 1 91 ? 0.090 -30.766 16.062 1.00 94.56 91 GLN A CA 1
ATOM 726 C C . GLN A 1 91 ? 1.537 -30.254 16.082 1.00 94.56 91 GLN A C 1
ATOM 728 O O . GLN A 1 91 ? 2.019 -29.750 15.070 1.00 94.56 91 GLN A O 1
ATOM 733 N N . MET A 1 92 ? 2.265 -30.447 17.189 1.00 95.44 92 MET A N 1
ATOM 734 C CA . MET A 1 92 ? 3.677 -30.049 17.265 1.00 95.44 92 MET A CA 1
ATOM 735 C C . MET A 1 92 ? 4.551 -30.790 16.243 1.00 95.44 92 MET A C 1
ATOM 737 O O . MET A 1 92 ? 5.438 -30.183 15.646 1.00 95.44 92 MET A O 1
ATOM 741 N N . ALA A 1 93 ? 4.290 -32.078 16.001 1.00 97.19 93 ALA A N 1
ATOM 742 C CA . ALA A 1 93 ? 5.011 -32.847 14.989 1.00 97.19 93 ALA A CA 1
ATOM 743 C C . ALA A 1 93 ? 4.739 -32.333 13.561 1.00 97.19 93 ALA A C 1
ATOM 745 O O . ALA A 1 93 ? 5.660 -32.270 12.744 1.00 97.19 93 ALA A O 1
ATOM 746 N N . ALA A 1 94 ? 3.498 -31.935 13.260 1.00 96.94 94 ALA A N 1
ATOM 747 C CA . ALA A 1 94 ? 3.139 -31.335 11.976 1.00 96.94 94 ALA A CA 1
ATOM 748 C C . ALA A 1 94 ? 3.815 -29.967 11.773 1.00 96.94 94 ALA A C 1
ATOM 750 O O . ALA A 1 94 ? 4.389 -29.711 10.712 1.00 96.94 94 ALA A O 1
ATOM 751 N N . ASP A 1 95 ? 3.821 -29.121 12.805 1.00 93.00 95 ASP A N 1
ATOM 752 C CA . ASP A 1 95 ? 4.485 -27.815 12.768 1.00 93.00 95 ASP A CA 1
ATOM 753 C C . ASP A 1 95 ? 6.009 -27.956 12.598 1.00 93.00 95 ASP A C 1
ATOM 755 O O . ASP A 1 95 ? 6.630 -27.201 11.844 1.00 93.00 95 ASP A O 1
ATOM 759 N N . GLU A 1 96 ? 6.627 -28.961 13.230 1.00 97.69 96 GLU A N 1
ATOM 760 C CA . GLU A 1 96 ? 8.053 -29.256 13.058 1.00 97.69 96 GLU A CA 1
ATOM 761 C C . GLU A 1 96 ? 8.381 -29.696 11.619 1.00 97.69 96 GLU A C 1
ATOM 763 O O . GLU A 1 96 ? 9.397 -29.277 11.053 1.00 97.69 96 GLU A O 1
ATOM 768 N N . GLN A 1 97 ? 7.528 -30.515 10.994 1.00 97.94 97 GLN A N 1
ATOM 769 C CA . GLN A 1 97 ? 7.697 -30.907 9.590 1.00 97.94 97 GLN A CA 1
ATOM 770 C C . GLN A 1 97 ? 7.579 -29.704 8.651 1.00 97.94 97 GLN A C 1
ATOM 772 O O . GLN A 1 97 ? 8.429 -29.529 7.774 1.00 97.94 97 GLN A O 1
ATOM 777 N N . LEU A 1 98 ? 6.589 -28.838 8.878 1.00 97.38 98 LEU A N 1
ATOM 778 C CA . LEU A 1 98 ? 6.409 -27.616 8.098 1.00 97.38 98 LEU A CA 1
ATOM 779 C C . LEU A 1 98 ? 7.617 -26.675 8.232 1.00 97.38 98 LEU A C 1
ATOM 781 O O . LEU A 1 98 ? 8.080 -26.107 7.241 1.00 97.38 98 LEU A O 1
ATOM 785 N N . ALA A 1 99 ? 8.180 -26.543 9.436 1.00 96.06 99 ALA A N 1
ATOM 786 C CA . ALA A 1 99 ? 9.384 -25.747 9.663 1.00 96.06 99 ALA A CA 1
ATOM 787 C C . ALA A 1 99 ? 10.592 -26.285 8.872 1.00 96.06 99 ALA A C 1
ATOM 789 O O . ALA A 1 99 ? 11.317 -25.506 8.246 1.00 96.06 99 ALA A O 1
ATOM 790 N N . LYS A 1 100 ? 10.777 -27.613 8.835 1.00 98.38 100 LYS A N 1
ATOM 791 C CA . LYS A 1 100 ? 11.829 -28.261 8.030 1.00 98.38 100 LYS A CA 1
ATOM 792 C C . LYS A 1 100 ? 11.615 -28.036 6.532 1.00 98.38 100 LYS A C 1
ATOM 794 O O . LYS A 1 100 ? 12.575 -27.741 5.819 1.00 98.38 100 LYS A O 1
ATOM 799 N N . GLU A 1 101 ? 10.376 -28.111 6.048 1.00 98.06 101 GLU A N 1
ATOM 800 C CA . GLU A 1 101 ? 10.055 -27.846 4.642 1.00 98.06 101 GLU A CA 1
ATOM 801 C C . GLU A 1 101 ? 10.392 -26.398 4.253 1.00 98.06 101 GLU A C 1
ATOM 803 O O . GLU A 1 101 ? 11.096 -26.169 3.266 1.00 98.06 101 GLU A O 1
ATOM 808 N N . ILE A 1 102 ? 10.004 -25.421 5.078 1.00 96.12 102 ILE A N 1
ATOM 809 C CA . ILE A 1 102 ? 10.333 -24.005 4.857 1.00 96.12 102 ILE A CA 1
ATOM 810 C C . ILE A 1 102 ? 11.852 -23.794 4.812 1.00 96.12 102 ILE A C 1
ATOM 812 O O . ILE A 1 102 ? 12.347 -23.091 3.927 1.00 96.12 102 ILE A O 1
ATOM 816 N N . GLU A 1 103 ? 12.610 -24.414 5.719 1.00 97.69 103 GLU A N 1
ATOM 817 C CA . GLU A 1 103 ? 14.070 -24.299 5.730 1.00 97.69 103 GLU A CA 1
ATOM 818 C C . GLU A 1 103 ? 14.702 -24.898 4.460 1.00 97.69 103 GLU A C 1
ATOM 820 O O . GLU A 1 103 ? 15.579 -24.284 3.842 1.00 97.69 103 GLU A O 1
ATOM 825 N N . THR A 1 104 ? 14.238 -26.071 4.015 1.00 98.19 104 THR A N 1
ATOM 826 C CA . THR A 1 104 ? 14.732 -26.687 2.771 1.00 98.19 104 THR A CA 1
ATOM 827 C C . THR A 1 104 ? 14.408 -25.841 1.539 1.00 98.19 104 THR A C 1
ATOM 829 O O . THR A 1 104 ? 15.295 -25.611 0.712 1.00 98.19 104 THR A O 1
ATOM 832 N N . ALA A 1 105 ? 13.200 -25.277 1.460 1.00 96.38 105 ALA A N 1
ATOM 833 C CA . ALA A 1 105 ? 12.796 -24.374 0.386 1.00 96.38 105 ALA A CA 1
ATOM 834 C C . ALA A 1 105 ? 13.647 -23.091 0.360 1.00 96.38 105 ALA A C 1
ATOM 836 O O . ALA A 1 105 ? 14.049 -22.626 -0.711 1.00 96.38 105 ALA A O 1
ATOM 837 N N . GLN A 1 106 ? 13.984 -22.531 1.527 1.00 96.38 106 GLN A N 1
ATOM 838 C CA . GLN A 1 106 ? 14.874 -21.371 1.626 1.00 96.38 106 GLN A CA 1
ATOM 839 C C . GLN A 1 106 ? 16.298 -21.693 1.155 1.00 96.38 106 GLN A C 1
ATOM 841 O O . GLN A 1 106 ? 16.894 -20.902 0.416 1.00 96.38 106 GLN A O 1
ATOM 846 N N . ARG A 1 107 ? 16.838 -22.864 1.518 1.00 97.94 107 ARG A N 1
ATOM 847 C CA . ARG A 1 107 ? 18.157 -23.318 1.042 1.00 97.94 107 ARG A CA 1
ATOM 848 C C . ARG A 1 107 ? 18.175 -23.525 -0.473 1.00 97.94 107 ARG A C 1
ATOM 850 O O . ARG A 1 107 ? 19.120 -23.093 -1.134 1.00 97.94 107 ARG A O 1
ATOM 857 N N . GLU A 1 108 ? 17.128 -24.119 -1.041 1.00 98.06 108 GLU A N 1
ATOM 858 C CA . GLU A 1 108 ? 17.012 -24.302 -2.491 1.00 98.06 108 GLU A CA 1
ATOM 859 C C . GLU A 1 108 ? 16.917 -22.954 -3.229 1.00 98.06 108 GLU A C 1
ATOM 861 O O . GLU A 1 108 ? 17.594 -22.738 -4.239 1.00 98.06 108 GLU A O 1
ATOM 866 N N . ALA A 1 109 ? 16.132 -22.009 -2.702 1.00 94.88 109 ALA A N 1
ATOM 867 C CA . ALA A 1 109 ? 16.025 -20.661 -3.255 1.00 94.88 109 ALA A CA 1
ATOM 868 C C . ALA A 1 109 ? 17.370 -19.913 -3.217 1.00 94.88 109 ALA A C 1
ATOM 870 O O . ALA A 1 109 ? 17.744 -19.267 -4.201 1.00 94.88 109 ALA A O 1
ATOM 871 N N . ALA A 1 110 ? 18.131 -20.045 -2.126 1.00 96.19 110 ALA A N 1
ATOM 872 C CA . ALA A 1 110 ? 19.467 -19.467 -2.004 1.00 96.19 110 ALA A CA 1
ATOM 873 C C . ALA A 1 110 ? 20.453 -20.067 -3.022 1.00 96.19 110 ALA A C 1
ATOM 875 O O . ALA A 1 110 ? 21.232 -19.336 -3.641 1.00 96.19 110 ALA A O 1
ATOM 876 N N . LEU A 1 111 ? 20.389 -21.381 -3.259 1.00 98.00 111 LEU A N 1
ATOM 877 C CA . LEU A 1 111 ? 21.233 -22.056 -4.247 1.00 98.00 111 LEU A CA 1
ATOM 878 C C . LEU A 1 111 ? 20.890 -21.608 -5.675 1.00 98.00 111 LEU A C 1
ATOM 880 O O . LEU A 1 111 ? 21.791 -21.249 -6.435 1.00 98.00 111 LEU A O 1
ATOM 884 N N . LYS A 1 112 ? 19.597 -21.518 -6.015 1.00 97.50 112 LYS A N 1
ATOM 885 C CA . LYS A 1 112 ? 19.124 -20.974 -7.301 1.00 97.50 112 LYS A CA 1
ATOM 886 C C . LYS A 1 112 ? 19.561 -19.523 -7.513 1.00 97.50 112 LYS A C 1
ATOM 888 O O . LYS A 1 112 ? 19.960 -19.161 -8.620 1.00 97.50 112 LYS A O 1
ATOM 893 N N . HIS A 1 113 ? 19.524 -18.697 -6.467 1.00 95.75 113 HIS A N 1
ATOM 894 C CA . HIS A 1 113 ? 20.013 -17.319 -6.530 1.00 95.75 113 HIS A CA 1
ATOM 895 C C . HIS A 1 113 ? 21.519 -17.271 -6.828 1.00 95.75 113 HIS A C 1
ATOM 897 O O . HIS A 1 113 ? 21.943 -16.578 -7.754 1.00 95.75 113 HIS A O 1
ATOM 903 N N . LYS A 1 114 ? 22.320 -18.071 -6.113 1.00 97.81 114 LYS A N 1
ATOM 904 C CA . LYS A 1 114 ? 23.771 -18.176 -6.330 1.00 97.81 114 LYS A CA 1
ATOM 905 C C . LYS A 1 114 ? 24.114 -18.691 -7.734 1.00 97.81 114 LYS A C 1
ATOM 907 O O . LYS A 1 114 ? 25.053 -18.205 -8.362 1.00 97.81 114 LYS A O 1
ATOM 912 N N . GLU A 1 115 ? 23.342 -19.639 -8.266 1.00 98.12 115 GLU A N 1
ATOM 913 C CA . GLU A 1 115 ? 23.515 -20.122 -9.641 1.00 98.12 115 GLU A CA 1
ATOM 914 C C . GLU A 1 115 ? 23.188 -19.034 -10.677 1.00 98.12 115 GLU A C 1
ATOM 916 O O . GLU A 1 115 ? 23.930 -18.856 -11.649 1.00 98.12 115 GLU A O 1
ATOM 921 N N . ALA A 1 116 ? 22.105 -18.278 -10.474 1.00 95.94 116 ALA A N 1
ATOM 922 C CA . ALA A 1 116 ? 21.730 -17.168 -11.348 1.00 95.94 116 ALA A CA 1
ATOM 923 C C . ALA A 1 116 ? 22.802 -16.065 -11.360 1.00 95.94 116 ALA A C 1
ATOM 925 O O . ALA A 1 116 ? 23.147 -15.548 -12.425 1.00 95.94 116 ALA A O 1
ATOM 926 N N . GLU A 1 117 ? 23.378 -15.759 -10.200 1.00 96.88 117 GLU A N 1
ATOM 927 C CA . GLU A 1 117 ? 24.492 -14.823 -10.061 1.00 96.88 117 GLU A CA 1
ATOM 928 C C . GLU A 1 117 ? 25.752 -15.327 -10.785 1.00 96.88 117 GLU A C 1
ATOM 930 O O . GLU A 1 117 ? 26.339 -14.603 -11.591 1.00 96.88 117 GLU A O 1
ATOM 935 N N . ALA A 1 118 ? 26.111 -16.604 -10.619 1.00 97.50 118 ALA A N 1
ATOM 936 C CA . ALA A 1 118 ? 27.234 -17.215 -11.334 1.00 97.50 118 ALA A CA 1
ATOM 937 C C . ALA A 1 118 ? 27.018 -17.263 -12.861 1.00 97.50 118 ALA A C 1
ATOM 939 O O . ALA A 1 118 ? 27.969 -17.154 -13.641 1.00 97.50 118 ALA A O 1
ATOM 940 N N . ARG A 1 119 ? 25.772 -17.428 -13.324 1.00 97.12 119 ARG A N 1
ATOM 941 C CA . ARG A 1 119 ? 25.411 -17.317 -14.748 1.00 97.12 119 ARG A CA 1
ATOM 942 C C . ARG A 1 119 ? 25.591 -15.891 -15.265 1.00 97.12 119 ARG A C 1
ATOM 944 O O . ARG A 1 119 ? 26.133 -15.713 -16.355 1.00 97.12 119 ARG A O 1
ATOM 951 N N . LEU A 1 120 ? 25.180 -14.887 -14.491 1.00 96.75 120 LEU A N 1
ATOM 952 C CA . LEU A 1 120 ? 25.368 -13.483 -14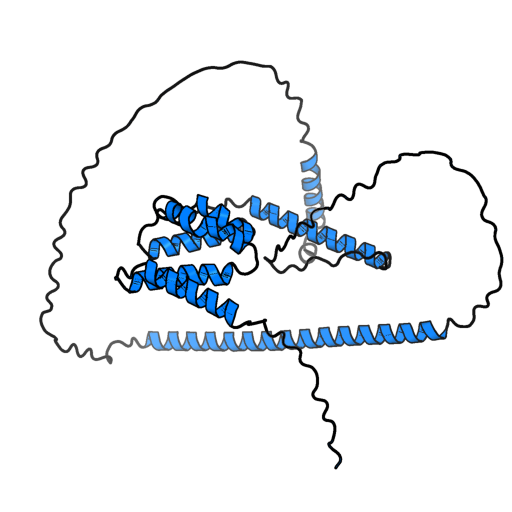.851 1.00 96.75 120 LEU A CA 1
ATOM 953 C C . LEU A 1 120 ? 26.857 -13.116 -14.918 1.00 96.75 120 LEU A C 1
ATOM 955 O O . LEU A 1 120 ? 27.279 -12.488 -15.887 1.00 96.75 120 LEU A O 1
ATOM 959 N N . ALA A 1 121 ? 27.659 -13.565 -13.950 1.00 96.62 121 ALA A N 1
ATOM 960 C CA . ALA A 1 121 ? 29.105 -13.348 -13.933 1.00 96.62 121 ALA A CA 1
ATOM 961 C C . ALA A 1 121 ? 29.796 -13.938 -15.177 1.00 96.62 121 ALA A C 1
ATOM 963 O O . ALA A 1 121 ? 30.583 -13.249 -15.826 1.00 96.62 121 ALA A O 1
ATOM 964 N N . ARG A 1 122 ? 29.438 -15.171 -15.576 1.00 97.44 122 ARG A N 1
ATOM 965 C CA . ARG A 1 122 ? 29.934 -15.790 -16.822 1.00 97.44 122 ARG A CA 1
ATOM 966 C C . ARG A 1 122 ? 29.585 -14.960 -18.057 1.00 97.44 122 ARG A C 1
ATOM 968 O O . ARG A 1 122 ? 30.456 -14.685 -18.874 1.00 97.44 122 ARG A O 1
ATOM 975 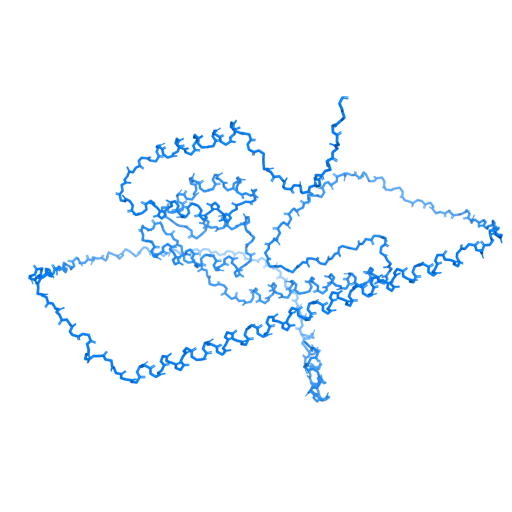N N . HIS A 1 123 ? 28.343 -14.488 -18.153 1.00 96.56 123 HIS A N 1
ATOM 976 C CA . HIS A 1 123 ? 27.907 -13.657 -19.277 1.00 96.56 123 HIS A CA 1
ATOM 977 C C . HIS A 1 123 ? 28.648 -12.307 -19.342 1.00 96.56 123 HIS A C 1
ATOM 979 O O . HIS A 1 123 ? 28.893 -11.785 -20.432 1.00 96.56 123 HIS A O 1
ATOM 985 N N . ILE A 1 124 ? 29.006 -11.718 -18.195 1.00 95.75 124 ILE A N 1
ATOM 986 C CA . ILE A 1 124 ? 29.813 -10.489 -18.148 1.00 95.75 124 ILE A CA 1
ATOM 987 C C . ILE A 1 124 ? 31.235 -10.755 -18.660 1.00 95.75 124 ILE A C 1
ATOM 989 O O . ILE A 1 124 ? 31.734 -9.980 -19.480 1.00 95.75 124 ILE A O 1
ATOM 993 N N . GLU A 1 125 ? 31.871 -11.851 -18.239 1.00 97.25 125 GLU A N 1
ATOM 994 C CA . GLU A 1 125 ? 33.233 -12.171 -18.684 1.00 97.25 125 GLU A CA 1
ATOM 995 C C . GLU A 1 125 ? 33.282 -12.553 -20.171 1.00 97.25 125 GLU A C 1
ATOM 997 O O . GLU A 1 125 ? 34.169 -12.093 -20.892 1.00 97.25 125 GLU A O 1
ATOM 1002 N N . ASP A 1 126 ? 32.287 -13.286 -20.679 1.00 96.56 126 ASP A N 1
ATOM 1003 C CA . ASP A 1 126 ? 32.167 -13.584 -22.112 1.00 96.56 126 ASP A CA 1
ATOM 1004 C C . ASP A 1 126 ? 32.012 -12.304 -22.946 1.00 96.56 126 ASP A C 1
ATOM 1006 O O . ASP A 1 126 ? 32.668 -12.143 -23.981 1.00 96.56 126 ASP A O 1
ATOM 1010 N N . ALA A 1 127 ? 31.210 -11.343 -22.472 1.00 94.56 127 ALA A N 1
ATOM 1011 C CA . ALA A 1 127 ? 31.080 -10.037 -23.115 1.00 94.56 127 ALA A CA 1
ATOM 1012 C C . ALA A 1 127 ? 32.405 -9.251 -23.095 1.00 94.56 127 ALA A C 1
ATOM 1014 O O . ALA A 1 127 ? 32.768 -8.616 -24.092 1.00 94.56 127 ALA A O 1
ATOM 1015 N N . ARG A 1 128 ? 33.166 -9.323 -21.993 1.00 95.25 128 ARG A N 1
ATOM 1016 C CA . ARG A 1 128 ? 34.494 -8.702 -21.881 1.00 95.25 128 ARG A CA 1
ATOM 1017 C C . ARG A 1 128 ? 35.490 -9.331 -22.859 1.00 95.25 128 ARG A C 1
ATOM 1019 O O . ARG A 1 128 ? 36.206 -8.604 -23.551 1.00 95.25 128 ARG A O 1
ATOM 1026 N N . ARG A 1 129 ? 35.480 -10.662 -22.982 1.00 95.62 129 ARG A N 1
ATOM 1027 C CA . ARG A 1 129 ? 36.333 -11.429 -23.904 1.00 95.62 129 ARG A CA 1
ATOM 1028 C C . ARG A 1 129 ? 35.973 -11.203 -25.374 1.00 95.62 129 ARG A C 1
ATOM 1030 O O . ARG A 1 129 ? 36.858 -11.164 -26.225 1.00 95.62 129 ARG A O 1
ATOM 1037 N N . ALA A 1 130 ? 34.693 -11.023 -25.692 1.00 92.69 130 ALA A N 1
ATOM 1038 C CA . ALA A 1 130 ? 34.260 -10.644 -27.036 1.00 92.69 130 ALA A CA 1
ATOM 1039 C C . ALA A 1 130 ? 34.746 -9.232 -27.406 1.00 92.69 130 ALA A C 1
ATOM 1041 O O . ALA A 1 130 ? 35.224 -9.006 -28.519 1.00 92.69 130 ALA A O 1
ATOM 1042 N N . ARG A 1 131 ? 34.693 -8.289 -26.455 1.00 91.94 131 ARG A N 1
ATOM 1043 C CA . ARG A 1 131 ? 35.156 -6.911 -26.667 1.00 91.94 131 ARG A CA 1
ATOM 1044 C C . ARG A 1 131 ? 36.670 -6.821 -26.868 1.00 91.94 131 ARG A C 1
ATOM 1046 O O . ARG A 1 131 ? 37.109 -6.065 -27.732 1.00 91.94 131 ARG A O 1
ATOM 1053 N N . SER A 1 132 ? 37.466 -7.594 -26.124 1.00 92.31 132 SER A N 1
ATOM 1054 C CA . SER A 1 132 ? 38.926 -7.607 -26.303 1.00 92.31 132 SER A CA 1
ATOM 1055 C C . SER A 1 132 ? 39.348 -8.173 -27.664 1.00 92.31 132 SER A C 1
ATOM 1057 O O . SER A 1 132 ? 40.253 -7.619 -28.289 1.00 92.31 132 SER A O 1
ATOM 1059 N N . LYS A 1 133 ? 38.643 -9.195 -28.174 1.00 89.50 133 LYS A N 1
ATOM 1060 C CA . LYS A 1 133 ? 38.846 -9.724 -29.536 1.00 89.50 133 LYS A CA 1
ATOM 1061 C C . LYS A 1 133 ? 38.478 -8.709 -30.622 1.00 89.50 133 LYS A C 1
ATOM 1063 O O . LYS A 1 133 ? 39.236 -8.533 -31.565 1.00 89.50 133 LYS A O 1
ATOM 1068 N N . ALA A 1 134 ? 37.356 -8.001 -30.478 1.00 80.12 134 ALA A N 1
ATOM 1069 C CA . ALA A 1 134 ? 36.954 -6.979 -31.449 1.00 80.12 134 ALA A CA 1
ATOM 1070 C C . ALA A 1 134 ? 37.923 -5.780 -31.484 1.00 80.12 134 ALA A C 1
ATOM 1072 O O . ALA A 1 134 ? 38.168 -5.207 -32.542 1.00 80.12 134 ALA A O 1
ATOM 1073 N N . SER A 1 135 ? 38.513 -5.420 -30.338 1.00 77.50 135 SER A N 1
ATOM 1074 C CA . SER A 1 135 ? 39.465 -4.306 -30.251 1.00 77.50 135 SER A CA 1
ATOM 1075 C C . SER A 1 135 ? 40.802 -4.580 -30.948 1.00 77.50 135 SER A C 1
ATOM 1077 O O . SER A 1 135 ? 41.492 -3.629 -31.302 1.00 77.50 135 SER A O 1
ATOM 1079 N N . SER A 1 136 ? 41.183 -5.845 -31.152 1.00 67.81 136 SER A N 1
ATOM 1080 C CA . SER A 1 136 ? 42.464 -6.208 -31.781 1.00 67.81 136 SER A CA 1
ATOM 1081 C C . SER A 1 136 ? 42.394 -6.261 -33.315 1.00 67.81 136 SER A C 1
ATOM 1083 O O . SER A 1 136 ? 43.431 -6.242 -33.968 1.00 67.81 136 SER A O 1
ATOM 1085 N N . THR A 1 137 ? 41.197 -6.255 -33.913 1.00 63.91 137 THR A N 1
ATOM 1086 C CA . THR A 1 137 ? 41.005 -6.317 -35.379 1.00 63.91 137 THR A CA 1
ATOM 1087 C C . THR A 1 137 ? 40.750 -4.942 -36.024 1.00 63.91 137 THR A C 1
ATOM 1089 O O . THR A 1 137 ? 40.589 -4.851 -37.235 1.00 63.91 137 THR A O 1
ATOM 1092 N N . SER A 1 138 ? 40.729 -3.851 -35.248 1.00 52.00 138 SER A N 1
ATOM 1093 C CA . SER A 1 138 ? 40.311 -2.516 -35.723 1.00 52.00 138 SER A CA 1
ATOM 1094 C C . SER A 1 138 ? 41.455 -1.554 -36.105 1.00 52.00 138 SER A C 1
ATOM 1096 O O . SER A 1 138 ? 41.189 -0.373 -36.323 1.00 52.00 138 SER A O 1
ATOM 1098 N N . LEU A 1 139 ? 42.714 -2.002 -36.192 1.00 54.31 139 LEU A N 1
ATOM 1099 C CA . LEU A 1 139 ? 43.860 -1.113 -36.477 1.00 54.31 139 LEU A CA 1
ATOM 1100 C C . LEU A 1 139 ? 44.435 -1.203 -37.902 1.00 54.31 139 LEU A C 1
ATOM 1102 O O . LEU A 1 139 ? 45.421 -0.533 -38.192 1.00 54.31 139 LEU A O 1
ATOM 1106 N N . VAL A 1 140 ? 43.815 -1.954 -38.819 1.00 56.50 140 VAL A N 1
ATOM 1107 C CA . VAL A 1 140 ? 44.271 -2.026 -40.222 1.00 56.50 140 VAL A CA 1
ATOM 1108 C C . VAL A 1 140 ? 43.089 -1.929 -41.186 1.00 56.50 140 VAL A C 1
ATOM 1110 O O . VAL A 1 140 ? 42.766 -2.869 -41.900 1.00 56.50 140 VAL A O 1
ATOM 1113 N N . VAL A 1 141 ? 42.425 -0.775 -41.225 1.00 54.72 141 VAL A N 1
ATOM 1114 C CA . VAL A 1 141 ? 41.760 -0.334 -42.459 1.00 54.72 141 VAL A CA 1
ATOM 1115 C C . VAL A 1 141 ? 42.236 1.077 -42.736 1.00 54.72 141 VAL A C 1
ATOM 1117 O O . VAL A 1 141 ? 41.854 2.045 -42.082 1.00 54.72 141 VAL A O 1
ATOM 1120 N N . GLN A 1 142 ? 43.163 1.126 -43.685 1.00 48.22 142 GLN A N 1
ATOM 1121 C CA . GLN A 1 142 ? 43.754 2.317 -44.251 1.00 48.22 142 GLN A CA 1
ATOM 1122 C C . GLN A 1 142 ? 42.664 3.298 -44.685 1.00 48.22 142 GLN A C 1
ATOM 1124 O O . GLN A 1 142 ? 41.770 2.984 -45.471 1.00 48.22 142 GLN A O 1
ATOM 1129 N N . SER A 1 143 ? 42.795 4.515 -44.166 1.00 45.91 143 SER A N 1
ATOM 1130 C CA . SER A 1 143 ? 42.162 5.721 -44.676 1.00 45.91 143 SER A CA 1
ATOM 1131 C C . SER A 1 143 ? 42.661 5.966 -46.102 1.00 45.91 143 SER A C 1
ATOM 1133 O O . SER A 1 143 ? 43.741 6.510 -46.323 1.00 45.91 143 SER A O 1
ATOM 1135 N N . SER A 1 144 ? 41.921 5.467 -47.090 1.00 58.38 144 SER A N 1
ATOM 1136 C CA . SER A 1 144 ? 42.162 5.713 -48.514 1.00 58.38 144 SER A CA 1
ATOM 1137 C C . SER A 1 144 ? 40.858 5.559 -49.298 1.00 58.38 144 SER A C 1
ATOM 1139 O O . SER A 1 144 ? 40.624 4.519 -49.904 1.00 58.38 144 SER A O 1
ATOM 1141 N N . ARG A 1 145 ? 39.992 6.580 -49.254 1.00 42.28 145 ARG A N 1
ATOM 1142 C CA . ARG A 1 145 ? 39.010 6.970 -50.297 1.00 42.28 145 ARG A CA 1
ATOM 1143 C C . ARG A 1 145 ? 38.063 8.007 -49.695 1.00 42.28 145 ARG A C 1
ATOM 1145 O O . ARG A 1 145 ? 37.374 7.728 -48.727 1.00 42.28 145 ARG A O 1
ATOM 1152 N N . ALA A 1 146 ? 38.175 9.267 -50.085 1.00 44.47 146 ALA A N 1
ATOM 1153 C CA . ALA A 1 146 ? 37.708 9.854 -51.343 1.00 44.47 146 ALA A CA 1
ATOM 1154 C C . ALA A 1 146 ? 36.439 10.666 -51.067 1.00 44.47 146 ALA A C 1
ATOM 1156 O O . ALA A 1 146 ? 35.361 10.135 -50.816 1.00 44.47 146 ALA A O 1
ATOM 1157 N N . SER A 1 147 ? 36.659 11.978 -51.090 1.00 53.00 147 SER A N 1
ATOM 1158 C CA . SER A 1 147 ? 35.709 13.034 -51.407 1.00 53.00 147 SER A CA 1
ATOM 1159 C C . SER A 1 147 ? 34.583 12.542 -52.321 1.00 53.00 147 SER A C 1
ATOM 1161 O O . SER A 1 147 ? 34.840 12.208 -53.471 1.00 53.00 147 SER A O 1
ATOM 1163 N N . ASN A 1 148 ? 33.351 12.522 -51.813 1.00 45.69 148 ASN A N 1
ATOM 1164 C CA . ASN A 1 148 ? 32.148 12.540 -52.634 1.00 45.69 148 ASN A CA 1
ATOM 1165 C C . ASN A 1 148 ? 31.218 13.627 -52.091 1.00 45.69 148 ASN A C 1
ATOM 1167 O O . ASN A 1 148 ? 30.542 13.482 -51.076 1.00 45.69 148 ASN A O 1
ATOM 1171 N N . GLN A 1 149 ? 31.325 14.748 -52.793 1.00 47.12 149 GLN A N 1
ATOM 1172 C CA . GLN A 1 149 ? 30.358 15.808 -53.033 1.00 47.12 149 GLN A CA 1
ATOM 1173 C C . GLN A 1 149 ? 28.915 15.477 -52.610 1.00 47.12 149 GLN A C 1
ATOM 1175 O O . GLN A 1 149 ? 28.302 14.529 -53.097 1.00 47.12 149 GLN A O 1
ATOM 1180 N N . LEU A 1 150 ? 28.366 16.327 -51.743 1.00 45.78 150 LEU A N 1
ATOM 1181 C CA . LEU A 1 150 ? 26.930 16.450 -51.512 1.00 45.78 150 LEU A CA 1
ATOM 1182 C C . LEU A 1 150 ? 26.354 17.423 -52.555 1.00 45.78 150 LEU A C 1
ATOM 1184 O O . LEU A 1 150 ? 26.920 18.508 -52.717 1.00 45.78 150 LEU A O 1
ATOM 1188 N N . PRO A 1 151 ? 25.249 17.084 -53.242 1.00 52.81 151 PRO A N 1
ATOM 1189 C CA . PRO A 1 151 ? 24.546 18.037 -54.078 1.00 52.81 151 PRO A CA 1
ATOM 1190 C C . PRO A 1 151 ? 23.837 19.075 -53.208 1.00 52.81 151 PRO A C 1
ATOM 1192 O O . PRO A 1 151 ? 23.207 18.781 -52.190 1.00 52.81 151 PRO A O 1
ATOM 1195 N N . HIS A 1 152 ? 24.002 20.307 -53.655 1.00 50.94 152 HIS A N 1
ATOM 1196 C CA . HIS A 1 152 ? 23.421 21.526 -53.148 1.00 50.94 152 HIS A CA 1
ATOM 1197 C C . HIS A 1 152 ? 22.100 21.756 -53.887 1.00 50.94 152 HIS A C 1
ATOM 1199 O O . HIS A 1 152 ? 22.132 22.294 -54.979 1.00 50.94 152 HIS A O 1
ATOM 1205 N N . ASP A 1 153 ? 20.970 21.356 -53.308 1.00 43.66 153 ASP A N 1
ATOM 1206 C CA . ASP A 1 153 ? 19.622 21.833 -53.656 1.00 43.66 153 ASP A CA 1
ATOM 1207 C C . ASP A 1 153 ? 18.750 21.565 -52.416 1.00 43.66 153 ASP A C 1
ATOM 1209 O O . ASP A 1 153 ? 18.687 20.452 -51.907 1.00 43.66 153 ASP A O 1
ATOM 1213 N N . GLY A 1 154 ? 18.176 22.555 -51.741 1.00 52.56 154 GLY A N 1
ATOM 1214 C CA . GLY A 1 154 ? 17.245 23.508 -52.321 1.00 52.56 154 GLY A CA 1
ATOM 1215 C C . GLY A 1 154 ? 15.831 23.107 -51.897 1.00 52.56 154 GLY A C 1
ATOM 1216 O O . GLY A 1 154 ? 15.054 22.629 -52.713 1.00 52.56 154 GLY A O 1
ATOM 1217 N N . PHE A 1 155 ? 15.480 23.280 -50.616 1.00 45.03 155 PHE A N 1
ATOM 1218 C CA . PHE A 1 155 ? 14.067 23.331 -50.234 1.00 45.03 155 PHE A CA 1
ATOM 1219 C C . PHE A 1 155 ? 13.796 24.497 -49.291 1.00 45.03 155 PHE A C 1
ATOM 1221 O O . PHE A 1 155 ? 14.036 24.471 -48.083 1.00 45.03 155 PHE A O 1
ATOM 1228 N N . SER A 1 156 ? 13.319 25.553 -49.934 1.00 46.28 156 SER A N 1
ATOM 1229 C CA . SER A 1 156 ? 12.766 26.764 -49.370 1.00 46.28 156 SER A CA 1
ATOM 1230 C C . SER A 1 156 ? 11.548 26.473 -48.492 1.00 46.28 156 SER A C 1
ATOM 1232 O O . SER A 1 156 ? 10.634 25.761 -48.888 1.00 46.28 156 SER A O 1
ATOM 1234 N N . GLY A 1 157 ? 11.489 27.166 -47.356 1.00 47.72 157 GLY A N 1
ATOM 1235 C CA . GLY A 1 157 ? 10.250 27.796 -46.912 1.00 47.72 157 GLY A CA 1
ATOM 1236 C C . GLY A 1 157 ? 9.266 26.941 -46.119 1.00 47.72 157 GLY A C 1
ATOM 1237 O O . GLY A 1 157 ? 8.266 26.476 -46.648 1.00 47.72 157 GLY A O 1
ATOM 1238 N N . THR A 1 158 ? 9.391 26.975 -44.794 1.00 43.25 158 THR A N 1
ATOM 1239 C CA . THR A 1 158 ? 8.311 27.571 -43.989 1.00 43.25 158 THR A CA 1
ATOM 1240 C C . THR A 1 158 ? 8.892 28.137 -42.700 1.00 43.25 158 THR A C 1
ATOM 1242 O O . THR A 1 158 ? 9.202 27.434 -41.743 1.00 43.25 158 THR A O 1
ATOM 1245 N N . ARG A 1 159 ? 9.073 29.460 -42.700 1.00 48.75 159 ARG A N 1
ATOM 1246 C CA . ARG A 1 159 ? 9.248 30.255 -41.489 1.00 48.75 159 ARG A CA 1
ATOM 1247 C C . ARG A 1 159 ? 7.946 30.184 -40.694 1.00 48.75 159 ARG A C 1
ATOM 1249 O O . ARG A 1 159 ? 6.997 30.890 -41.012 1.00 48.75 159 ARG A O 1
ATOM 1256 N N . THR A 1 160 ? 7.925 29.388 -39.638 1.00 42.84 160 THR A N 1
ATOM 1257 C CA . THR A 1 160 ? 6.999 29.590 -38.524 1.00 42.84 160 THR A CA 1
ATOM 1258 C C . THR A 1 160 ? 7.829 29.868 -37.284 1.00 42.84 160 THR A C 1
ATOM 1260 O O . THR A 1 160 ? 8.217 28.978 -36.531 1.00 42.84 160 THR A O 1
ATOM 1263 N N . SER A 1 161 ? 8.172 31.142 -37.128 1.00 49.50 161 SER A N 1
ATOM 1264 C CA . SER A 1 161 ? 8.670 31.735 -35.897 1.00 49.50 161 SER A CA 1
ATOM 1265 C C . SER A 1 161 ? 7.608 31.581 -34.808 1.00 49.50 161 SER A C 1
ATOM 1267 O O . SER A 1 161 ? 6.721 32.419 -34.650 1.00 49.50 161 SER A O 1
ATOM 1269 N N . HIS A 1 162 ? 7.701 30.480 -34.071 1.00 43.50 162 HIS A N 1
ATOM 1270 C CA . HIS A 1 162 ? 7.011 30.280 -32.809 1.00 43.50 162 HIS A CA 1
ATOM 1271 C C . HIS A 1 162 ? 8.086 30.101 -31.747 1.00 43.50 162 HIS A C 1
ATOM 1273 O O . HIS A 1 162 ?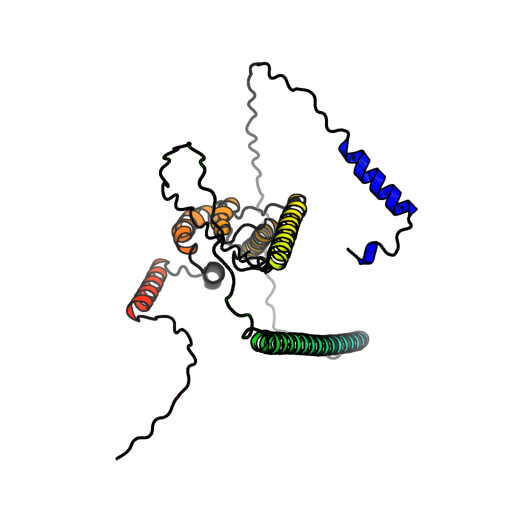 8.840 29.130 -31.729 1.00 43.50 162 HIS A O 1
ATOM 1279 N N . THR A 1 163 ? 8.186 31.136 -30.928 1.00 43.41 163 THR A N 1
ATOM 1280 C CA . THR A 1 163 ? 8.815 31.171 -29.615 1.00 43.41 163 THR A CA 1
ATOM 1281 C C . THR A 1 163 ? 8.839 29.792 -28.939 1.00 43.41 163 THR A C 1
ATOM 1283 O O . THR A 1 163 ? 7.773 29.246 -28.645 1.00 43.41 163 THR A O 1
ATOM 1286 N N . PRO A 1 164 ? 10.011 29.220 -28.600 1.00 51.12 164 PRO A N 1
ATOM 1287 C CA . PRO A 1 164 ? 10.058 28.176 -27.593 1.00 51.12 164 PRO A CA 1
ATOM 1288 C C . PRO A 1 164 ? 9.823 28.864 -26.247 1.00 51.12 164 PRO A C 1
ATOM 1290 O O . PRO A 1 164 ? 10.751 29.162 -25.498 1.00 51.12 164 PRO A O 1
ATOM 1293 N N . SER A 1 165 ? 8.558 29.185 -25.964 1.00 42.38 165 SER A N 1
ATOM 1294 C CA . SER A 1 165 ? 8.139 29.476 -24.604 1.00 42.38 165 SER A CA 1
ATOM 1295 C C . SER A 1 165 ? 8.442 28.219 -23.814 1.00 42.38 165 SER A C 1
ATOM 1297 O O . SER A 1 165 ? 7.849 27.162 -24.055 1.00 42.38 165 SER A O 1
ATOM 1299 N N . SER A 1 166 ? 9.457 28.355 -22.962 1.00 43.62 166 SER A N 1
ATOM 1300 C CA . SER A 1 166 ? 9.901 27.423 -21.941 1.00 43.62 166 SER A CA 1
ATOM 1301 C C . SER A 1 166 ? 8.700 27.057 -21.079 1.00 43.62 166 SER A C 1
ATOM 1303 O O . SER A 1 166 ? 8.448 27.613 -20.012 1.00 43.62 166 SER A O 1
ATOM 1305 N N . SER A 1 167 ? 7.894 26.141 -21.599 1.00 39.38 167 SER A N 1
ATOM 1306 C CA . SER A 1 167 ? 6.840 25.479 -20.871 1.00 39.38 167 SER A CA 1
ATOM 1307 C C . SER A 1 167 ? 7.591 24.490 -20.010 1.00 39.38 167 SER A C 1
ATOM 1309 O O . SER A 1 167 ? 7.892 23.368 -20.413 1.00 39.38 167 SER A O 1
ATOM 1311 N N . GLN A 1 168 ? 7.981 24.985 -18.837 1.00 40.91 168 GLN A N 1
ATOM 1312 C CA . GLN A 1 168 ? 8.257 24.184 -17.663 1.00 40.91 168 GLN A CA 1
ATOM 1313 C C . GLN A 1 168 ? 7.112 23.182 -17.557 1.00 40.91 168 GLN A C 1
ATOM 1315 O O . GLN A 1 168 ? 6.043 23.490 -17.037 1.00 40.91 168 GLN A O 1
ATOM 1320 N N . ILE A 1 169 ? 7.301 21.998 -18.139 1.00 37.38 169 ILE A N 1
ATOM 1321 C CA . ILE A 1 169 ? 6.437 20.864 -17.879 1.00 37.38 169 ILE A CA 1
ATOM 1322 C C . ILE A 1 169 ? 6.601 20.672 -16.378 1.00 37.38 169 ILE A C 1
ATOM 1324 O O . ILE A 1 169 ? 7.727 20.392 -15.952 1.00 37.38 169 ILE A O 1
ATOM 1328 N N . PRO A 1 170 ? 5.555 20.895 -15.561 1.00 42.44 170 PRO A N 1
ATOM 1329 C CA . PRO A 1 170 ? 5.664 20.613 -14.149 1.00 42.44 170 PRO A CA 1
ATOM 1330 C C . PRO A 1 170 ? 6.053 19.148 -14.085 1.00 42.44 170 PRO A C 1
ATOM 1332 O O . PRO A 1 170 ? 5.325 18.279 -14.573 1.00 42.44 170 PRO A O 1
ATOM 1335 N N . VAL A 1 171 ? 7.264 18.898 -13.593 1.00 42.75 171 VAL A N 1
ATOM 1336 C CA . VAL A 1 171 ? 7.767 17.564 -13.320 1.00 42.75 171 VAL A CA 1
ATOM 1337 C C . VAL A 1 171 ? 6.809 17.051 -12.261 1.00 42.75 171 VAL A C 1
ATOM 1339 O O . VAL A 1 171 ? 6.915 17.391 -11.087 1.00 42.75 171 VAL A O 1
ATOM 1342 N N . GLY A 1 172 ? 5.747 16.393 -12.722 1.00 40.47 172 GLY A N 1
ATOM 1343 C CA . GLY A 1 172 ? 4.713 15.820 -11.892 1.00 40.47 172 GLY A CA 1
ATOM 1344 C C . GLY A 1 172 ? 5.404 14.726 -11.121 1.00 40.47 172 GLY A C 1
ATOM 1345 O O . GLY A 1 172 ? 5.592 13.630 -11.642 1.00 40.47 172 GLY A O 1
ATOM 1346 N N . MET A 1 173 ? 5.874 15.097 -9.938 1.00 40.12 173 MET A N 1
ATOM 1347 C CA . MET A 1 173 ? 6.569 14.269 -8.979 1.00 40.12 173 MET A CA 1
ATOM 1348 C C . MET A 1 173 ? 5.624 13.151 -8.523 1.00 40.12 173 MET A C 1
ATOM 1350 O O . MET A 1 173 ? 5.002 13.212 -7.466 1.00 40.12 173 MET A O 1
ATOM 1354 N N . GLY A 1 174 ? 5.444 12.157 -9.388 1.00 41.88 174 GLY A N 1
ATOM 1355 C CA . GLY A 1 174 ? 4.665 10.959 -9.141 1.00 41.88 174 GLY A CA 1
ATOM 1356 C C . GLY A 1 174 ? 5.498 10.002 -8.312 1.00 41.88 174 GLY A C 1
ATOM 1357 O O . GLY A 1 174 ? 6.011 9.018 -8.838 1.00 41.88 174 GLY A O 1
ATOM 1358 N N . TYR A 1 175 ? 5.651 10.300 -7.024 1.00 41.50 175 TYR A N 1
ATOM 1359 C CA . TYR A 1 175 ? 6.193 9.362 -6.045 1.00 41.50 175 TYR A CA 1
ATOM 1360 C C . TYR A 1 175 ? 5.116 8.320 -5.694 1.00 41.50 175 TYR A C 1
ATOM 1362 O O . TYR A 1 175 ? 4.648 8.223 -4.560 1.00 41.50 175 TYR A O 1
ATOM 1370 N N . ASP A 1 176 ? 4.678 7.560 -6.696 1.00 45.59 176 ASP A N 1
ATOM 1371 C CA . ASP A 1 176 ? 3.702 6.479 -6.551 1.00 45.59 176 ASP A CA 1
ATOM 1372 C C . ASP A 1 176 ? 4.443 5.211 -6.089 1.00 45.59 176 ASP A C 1
ATOM 1374 O O . ASP A 1 176 ? 4.633 4.246 -6.827 1.00 45.59 176 ASP A O 1
ATOM 1378 N N . SER A 1 177 ? 4.972 5.271 -4.864 1.00 49.28 177 SER A N 1
ATOM 1379 C CA . SER A 1 177 ? 5.734 4.200 -4.211 1.00 49.28 177 SER A CA 1
ATOM 1380 C C . SER A 1 177 ? 4.807 3.237 -3.460 1.00 49.28 177 SER A C 1
ATOM 1382 O O . SER A 1 177 ? 4.962 3.037 -2.251 1.00 49.28 177 SER A O 1
ATOM 1384 N N . ASP A 1 178 ? 3.806 2.674 -4.137 1.00 50.00 178 ASP A N 1
ATOM 1385 C CA . ASP A 1 178 ? 3.015 1.560 -3.603 1.00 50.00 178 ASP A CA 1
ATOM 1386 C C . ASP A 1 178 ? 2.882 0.451 -4.660 1.00 50.00 178 ASP A C 1
ATOM 1388 O O . ASP A 1 178 ? 2.402 0.657 -5.772 1.00 50.00 178 ASP A O 1
ATOM 1392 N N . VAL A 1 179 ? 3.319 -0.747 -4.258 1.00 53.25 179 VAL A N 1
ATOM 1393 C CA . VAL A 1 179 ? 3.444 -2.002 -5.022 1.00 53.25 179 VAL A CA 1
ATOM 1394 C C . VAL A 1 179 ? 4.627 -2.022 -6.005 1.00 53.25 179 VAL A C 1
ATOM 1396 O O . VAL A 1 179 ? 4.585 -1.506 -7.118 1.00 53.25 179 VAL A O 1
ATOM 1399 N N . THR A 1 180 ? 5.687 -2.692 -5.553 1.00 50.06 180 THR A N 1
ATOM 1400 C CA . THR A 1 180 ? 7.069 -2.842 -6.052 1.00 50.06 180 THR A CA 1
ATOM 1401 C C . THR A 1 180 ? 7.239 -3.441 -7.457 1.00 50.06 180 THR A C 1
ATOM 1403 O O . THR A 1 180 ? 8.102 -4.282 -7.693 1.00 50.06 180 THR A O 1
ATOM 1406 N N . ILE A 1 181 ? 6.463 -3.006 -8.446 1.00 62.38 181 ILE A N 1
ATOM 1407 C CA . ILE A 1 181 ? 6.743 -3.340 -9.844 1.00 62.38 181 ILE A CA 1
ATOM 1408 C C . ILE A 1 181 ? 7.527 -2.183 -10.424 1.00 62.38 181 ILE A C 1
ATOM 1410 O O . ILE A 1 181 ? 6.956 -1.230 -10.959 1.00 62.38 181 ILE A O 1
ATOM 1414 N N . SER A 1 182 ? 8.847 -2.291 -10.274 1.00 74.44 182 SER A N 1
ATOM 1415 C CA . SER A 1 182 ? 9.826 -1.347 -10.792 1.00 74.44 182 SER A CA 1
ATOM 1416 C C . SER A 1 182 ? 9.475 -0.964 -12.226 1.00 74.44 182 SER A C 1
ATOM 1418 O O . SER A 1 182 ? 9.332 -1.827 -13.103 1.00 74.44 182 SER A O 1
ATOM 1420 N N . GLU A 1 183 ? 9.306 0.336 -12.458 1.00 77.50 183 GLU A N 1
ATOM 1421 C CA . GLU A 1 183 ? 9.028 0.852 -13.789 1.00 77.50 183 GLU A CA 1
ATOM 1422 C C . GLU A 1 183 ? 10.144 0.393 -14.749 1.00 77.50 183 GLU A C 1
ATOM 1424 O O . GLU A 1 183 ? 11.328 0.440 -14.397 1.00 77.50 183 GLU A O 1
ATOM 1429 N N . PRO A 1 184 ? 9.817 -0.123 -15.950 1.00 82.12 184 PRO A N 1
ATOM 1430 C CA . PRO A 1 184 ? 10.844 -0.531 -16.895 1.00 82.12 184 PRO A CA 1
ATOM 1431 C C . PRO A 1 184 ? 11.724 0.664 -17.273 1.00 82.12 184 PRO A C 1
ATOM 1433 O O . PRO A 1 184 ? 11.214 1.748 -17.550 1.00 82.12 184 PRO A O 1
ATOM 1436 N N . SER A 1 185 ? 13.038 0.433 -17.332 1.00 82.19 185 SER A N 1
ATOM 1437 C CA . SER A 1 185 ? 14.028 1.467 -17.635 1.00 82.19 185 SER A CA 1
ATOM 1438 C C . SER A 1 185 ? 13.701 2.256 -18.907 1.00 82.19 185 SER A C 1
ATOM 1440 O O . SER A 1 185 ? 13.190 1.719 -19.900 1.00 82.19 185 SER A O 1
ATOM 1442 N N . SER A 1 186 ? 14.001 3.554 -18.868 1.00 84.19 186 SER A N 1
ATOM 1443 C CA . SER A 1 186 ? 13.794 4.472 -19.983 1.00 84.19 186 SER A CA 1
ATOM 1444 C C . SER A 1 186 ? 14.632 4.074 -21.208 1.00 84.19 186 SER A C 1
ATOM 1446 O O . SER A 1 186 ? 15.666 3.398 -21.133 1.00 84.19 186 SER A O 1
ATOM 1448 N N . VAL A 1 187 ? 14.116 4.446 -22.381 1.00 80.69 187 VAL A N 1
ATOM 1449 C CA . VAL A 1 187 ? 14.797 4.254 -23.665 1.00 80.69 187 VAL A CA 1
ATOM 1450 C C . VAL A 1 187 ? 15.771 5.413 -23.839 1.00 80.69 187 VAL A C 1
ATOM 1452 O O . VAL A 1 187 ? 15.327 6.559 -23.859 1.00 80.69 187 VAL A O 1
ATOM 1455 N N . TYR A 1 188 ? 17.062 5.122 -23.971 1.00 84.44 188 TYR A N 1
ATOM 1456 C CA . TYR A 1 188 ? 18.094 6.129 -24.208 1.00 84.44 188 TYR A CA 1
ATOM 1457 C C . TYR A 1 188 ? 18.426 6.209 -25.701 1.00 84.44 188 TYR A C 1
ATOM 1459 O O . TYR A 1 188 ? 18.285 5.232 -26.442 1.00 84.44 188 TYR A O 1
ATOM 1467 N N . SER A 1 189 ? 18.860 7.382 -26.167 1.00 83.38 189 SER A N 1
ATOM 1468 C CA . SER A 1 189 ? 19.244 7.587 -27.572 1.00 83.38 189 SER A CA 1
ATOM 1469 C C . SER A 1 189 ? 20.439 6.720 -27.980 1.00 83.38 189 SER A C 1
ATOM 1471 O O . SER A 1 189 ? 20.477 6.264 -29.121 1.00 83.38 189 SER A O 1
ATOM 1473 N N . SER A 1 190 ? 21.338 6.420 -27.038 1.00 88.62 190 SER A N 1
ATOM 1474 C CA . SER A 1 190 ? 22.516 5.560 -27.202 1.00 88.62 190 SER A CA 1
ATOM 1475 C C . SER A 1 190 ? 22.213 4.058 -27.272 1.00 88.62 190 SER A C 1
ATOM 1477 O O . SER A 1 190 ? 23.101 3.274 -27.597 1.00 88.62 190 SER A O 1
ATOM 1479 N N . ASP A 1 191 ? 20.979 3.630 -26.988 1.00 88.00 191 ASP A N 1
ATOM 1480 C CA . ASP A 1 191 ? 20.607 2.219 -27.093 1.00 88.00 191 ASP A CA 1
ATOM 1481 C C . ASP A 1 191 ? 20.606 1.766 -28.568 1.00 88.00 191 ASP A C 1
ATOM 1483 O O . ASP A 1 191 ? 20.105 2.472 -29.452 1.00 88.00 191 ASP A O 1
ATOM 1487 N N . SER A 1 192 ? 21.076 0.544 -28.833 1.00 92.19 192 SER A N 1
ATOM 1488 C CA . SER A 1 192 ? 20.914 -0.099 -30.144 1.00 92.19 192 SER A CA 1
ATOM 1489 C C . SER A 1 192 ? 19.432 -0.288 -30.499 1.00 92.19 192 SER A C 1
ATOM 1491 O O . SER A 1 192 ? 18.587 -0.429 -29.609 1.00 92.19 192 SER A O 1
ATOM 1493 N N . ASP A 1 193 ? 19.089 -0.342 -31.789 1.00 92.62 193 ASP A N 1
ATOM 1494 C CA . ASP A 1 193 ? 17.687 -0.461 -32.228 1.00 92.62 193 ASP A CA 1
ATOM 1495 C C . ASP A 1 193 ? 16.985 -1.714 -31.689 1.00 92.62 193 ASP A C 1
ATOM 1497 O O . ASP A 1 193 ? 15.813 -1.660 -31.298 1.00 92.62 193 ASP A O 1
ATOM 1501 N N . SER A 1 194 ? 17.711 -2.829 -31.560 1.00 91.06 194 SER A N 1
ATOM 1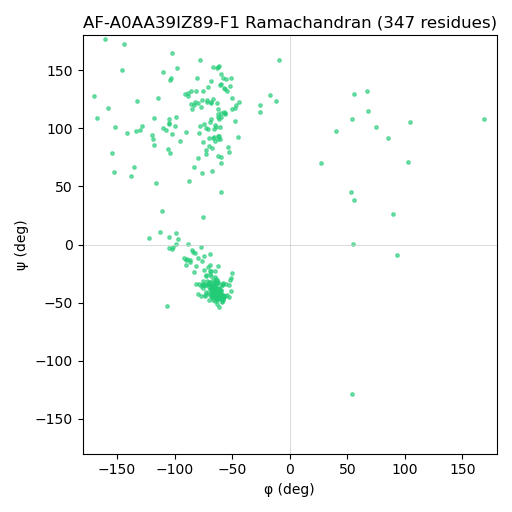502 C CA . SER A 1 194 ? 17.197 -4.048 -30.926 1.00 91.06 194 SER A CA 1
ATOM 1503 C C . SER A 1 194 ? 16.855 -3.823 -29.446 1.00 91.06 194 SER A C 1
ATOM 1505 O O . SER A 1 194 ? 15.783 -4.222 -28.977 1.00 91.06 194 SER A O 1
ATOM 1507 N N . THR A 1 195 ? 17.710 -3.105 -28.714 1.00 90.06 195 THR A N 1
ATOM 1508 C CA . THR A 1 195 ? 17.489 -2.747 -27.307 1.00 90.06 195 THR A CA 1
ATOM 1509 C C . THR A 1 195 ? 16.320 -1.778 -27.159 1.00 90.06 195 THR A C 1
ATOM 1511 O O . THR A 1 195 ? 15.451 -1.993 -26.307 1.00 90.06 195 THR A O 1
ATOM 1514 N N . LYS A 1 196 ? 16.238 -0.756 -28.021 1.00 89.75 196 LYS A N 1
ATOM 1515 C CA . LYS A 1 196 ? 15.119 0.197 -28.066 1.00 89.75 196 LYS A CA 1
ATOM 1516 C C . LYS A 1 196 ? 13.797 -0.530 -28.300 1.00 89.75 196 LYS A C 1
ATOM 1518 O O . LYS A 1 196 ? 12.839 -0.294 -27.560 1.00 89.75 196 LYS A O 1
ATOM 1523 N N . ARG A 1 197 ? 13.745 -1.455 -29.268 1.00 93.19 197 ARG A N 1
ATOM 1524 C CA . ARG A 1 197 ? 12.562 -2.286 -29.549 1.00 93.19 197 ARG A CA 1
ATOM 1525 C C . ARG A 1 197 ? 12.153 -3.107 -28.323 1.00 93.19 197 ARG A C 1
ATOM 1527 O O . ARG A 1 197 ? 10.997 -3.025 -27.905 1.00 93.19 197 ARG A O 1
ATOM 1534 N N . ARG A 1 198 ? 13.099 -3.807 -27.685 1.00 91.69 198 ARG A N 1
ATOM 1535 C CA . ARG A 1 198 ? 12.850 -4.608 -26.470 1.00 91.69 198 ARG A CA 1
ATOM 1536 C C . ARG A 1 198 ? 12.321 -3.762 -25.306 1.00 91.69 198 ARG A C 1
ATOM 1538 O O . ARG A 1 198 ? 11.341 -4.140 -24.662 1.00 91.69 198 ARG A O 1
ATOM 1545 N N . LYS A 1 199 ? 12.927 -2.597 -25.042 1.00 92.81 199 LYS A N 1
ATOM 1546 C CA . LYS A 1 199 ? 12.490 -1.672 -23.979 1.00 92.81 199 LYS A CA 1
ATOM 1547 C C . LYS A 1 199 ? 11.087 -1.116 -24.249 1.00 92.81 199 LYS A C 1
ATOM 1549 O O . LYS A 1 199 ? 10.247 -1.111 -23.347 1.00 92.81 199 LYS A O 1
ATOM 1554 N N . ARG A 1 200 ? 10.794 -0.712 -25.493 1.00 92.25 200 ARG A N 1
ATOM 1555 C CA . ARG A 1 200 ? 9.455 -0.247 -25.905 1.00 92.25 200 ARG A CA 1
ATOM 1556 C C . ARG A 1 200 ? 8.394 -1.325 -25.695 1.00 92.25 200 ARG A C 1
ATOM 1558 O O . ARG A 1 20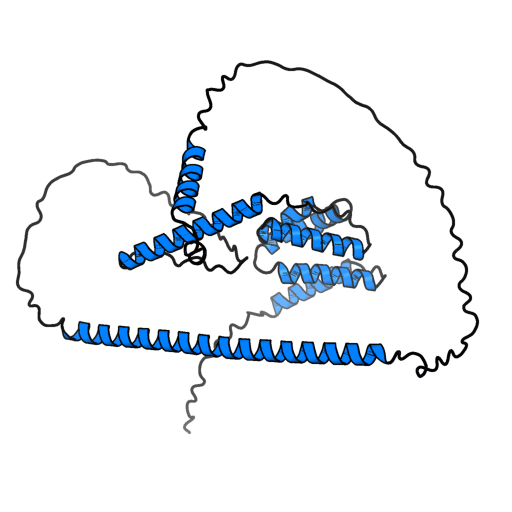0 ? 7.327 -1.029 -25.159 1.00 92.25 200 ARG A O 1
ATOM 1565 N N . GLU A 1 201 ? 8.689 -2.571 -26.054 1.00 93.56 201 GLU A N 1
ATOM 1566 C CA . GLU A 1 201 ? 7.760 -3.683 -25.856 1.00 93.56 201 GLU A CA 1
ATOM 1567 C C . GLU A 1 201 ? 7.520 -3.976 -24.368 1.00 93.56 201 GLU A C 1
ATOM 1569 O O . GLU A 1 201 ? 6.367 -4.096 -23.945 1.00 93.56 201 GLU A O 1
ATOM 1574 N N . LYS A 1 202 ? 8.578 -3.989 -23.543 1.00 92.38 202 LYS A N 1
ATOM 1575 C CA . LYS A 1 202 ? 8.457 -4.125 -22.081 1.00 92.38 202 LYS A CA 1
ATOM 1576 C C . LYS A 1 202 ? 7.592 -3.008 -21.486 1.00 92.38 202 LYS A C 1
ATOM 1578 O O . LYS A 1 202 ? 6.685 -3.288 -20.704 1.00 92.38 202 LYS A O 1
ATOM 1583 N N . LYS A 1 203 ? 7.796 -1.759 -21.920 1.00 90.81 203 LYS A N 1
ATOM 1584 C CA . LYS A 1 203 ? 6.974 -0.606 -21.513 1.00 90.81 203 LYS A CA 1
ATOM 1585 C C . LYS A 1 203 ? 5.512 -0.758 -21.944 1.00 90.81 203 LYS A C 1
ATOM 1587 O O . LYS A 1 203 ? 4.615 -0.460 -21.157 1.00 90.81 203 LYS A O 1
ATOM 1592 N N . LYS A 1 204 ? 5.249 -1.261 -23.156 1.00 93.19 204 LYS A N 1
ATOM 1593 C CA . LYS A 1 204 ? 3.888 -1.549 -23.647 1.00 93.19 204 LYS A CA 1
ATOM 1594 C C . LYS A 1 204 ? 3.197 -2.615 -22.788 1.00 93.19 204 LYS A C 1
ATOM 1596 O O . LYS A 1 204 ? 2.053 -2.410 -22.384 1.00 93.19 204 LYS A O 1
ATOM 1601 N N . ARG A 1 205 ? 3.889 -3.714 -22.462 1.00 92.38 205 ARG A N 1
ATOM 1602 C CA . ARG A 1 205 ? 3.373 -4.780 -21.580 1.00 92.38 205 ARG A CA 1
ATOM 1603 C C . ARG A 1 205 ? 3.078 -4.253 -20.175 1.00 92.38 205 ARG A C 1
ATOM 1605 O O . ARG A 1 205 ? 1.986 -4.492 -19.671 1.00 92.38 205 ARG A O 1
ATOM 1612 N N . TYR A 1 206 ? 3.986 -3.469 -19.596 1.00 90.69 206 TYR A N 1
ATOM 1613 C CA . TYR A 1 206 ? 3.787 -2.830 -18.292 1.00 90.69 206 TYR A CA 1
ATOM 1614 C C . TYR A 1 206 ? 2.552 -1.918 -18.279 1.00 90.69 206 TYR A C 1
ATOM 1616 O O . TYR A 1 206 ? 1.682 -2.063 -17.421 1.00 90.69 206 TYR A O 1
ATOM 1624 N N . LYS A 1 207 ? 2.405 -1.039 -19.283 1.00 89.44 207 LYS A N 1
ATOM 1625 C CA . LYS A 1 207 ? 1.214 -0.184 -19.423 1.00 89.44 207 LYS A CA 1
ATOM 1626 C C . LYS A 1 207 ? -0.071 -1.007 -19.532 1.00 89.44 207 LYS A C 1
ATOM 1628 O O . LYS A 1 207 ? -1.055 -0.674 -18.876 1.00 89.44 207 LYS A O 1
ATOM 1633 N N . LYS A 1 208 ? -0.060 -2.094 -20.316 1.00 92.25 208 LYS A N 1
ATOM 1634 C CA . LYS A 1 208 ? -1.211 -3.000 -20.450 1.00 92.25 208 LYS A CA 1
ATOM 1635 C C . LYS A 1 208 ? -1.555 -3.672 -19.117 1.00 92.25 208 LYS A C 1
ATOM 1637 O O . LYS A 1 208 ? -2.721 -3.685 -18.754 1.00 92.25 208 LYS A O 1
ATOM 1642 N N . GLN A 1 209 ? -0.566 -4.167 -18.371 1.00 88.25 209 GLN A N 1
ATOM 1643 C CA . GLN A 1 209 ? -0.774 -4.781 -17.052 1.00 88.25 209 GLN A CA 1
ATOM 1644 C C . GLN A 1 209 ? -1.296 -3.786 -16.011 1.00 88.25 209 GLN A C 1
ATOM 1646 O O . GLN A 1 209 ? -2.163 -4.131 -15.213 1.00 88.25 209 GLN A O 1
ATOM 1651 N N . ARG A 1 210 ? -0.791 -2.547 -16.009 1.00 85.56 210 ARG A N 1
ATOM 1652 C CA . ARG A 1 210 ? -1.290 -1.487 -15.121 1.00 85.56 210 ARG A CA 1
ATOM 1653 C C . ARG A 1 210 ? -2.739 -1.126 -15.457 1.00 85.56 210 ARG A C 1
ATOM 1655 O O . ARG A 1 210 ? -3.565 -1.018 -14.559 1.00 85.56 210 ARG A O 1
ATOM 1662 N N . ALA A 1 211 ? -3.061 -0.995 -16.745 1.00 87.06 211 ALA A N 1
ATOM 1663 C CA . ALA A 1 211 ? -4.429 -0.750 -17.197 1.00 87.06 211 ALA A CA 1
ATOM 1664 C C . ALA A 1 211 ? -5.371 -1.927 -16.892 1.00 87.06 211 ALA A C 1
ATOM 1666 O O . ALA A 1 211 ? -6.519 -1.695 -16.534 1.00 87.06 211 ALA A O 1
ATOM 1667 N N . HIS A 1 212 ? -4.889 -3.167 -17.017 1.00 86.94 212 HIS A N 1
ATOM 1668 C CA . HIS A 1 212 ? -5.644 -4.376 -16.686 1.00 86.94 212 HIS A CA 1
ATOM 1669 C C . HIS A 1 212 ? -6.028 -4.405 -15.212 1.00 86.94 212 HIS A C 1
ATOM 1671 O O . HIS A 1 212 ? -7.214 -4.431 -14.909 1.00 86.94 212 HIS A O 1
ATOM 1677 N N . ARG A 1 213 ? -5.045 -4.257 -14.316 1.00 82.12 213 ARG A N 1
ATOM 1678 C CA . ARG A 1 213 ? -5.303 -4.182 -12.875 1.00 82.12 213 ARG A CA 1
ATOM 1679 C C . ARG A 1 213 ? -6.283 -3.069 -12.533 1.00 82.12 213 ARG A C 1
ATOM 1681 O O . ARG A 1 213 ? -7.244 -3.304 -11.822 1.00 82.12 213 ARG A O 1
ATOM 1688 N N . LYS A 1 214 ? -6.123 -1.883 -13.131 1.00 83.50 214 LYS A N 1
ATOM 1689 C CA . LYS A 1 214 ? -7.069 -0.774 -12.937 1.00 83.50 214 LYS A CA 1
ATOM 1690 C C . LYS A 1 214 ? -8.512 -1.127 -13.344 1.00 83.50 214 LYS A C 1
ATOM 1692 O O . LYS A 1 214 ? -9.440 -0.604 -12.742 1.00 83.50 214 LYS A O 1
ATOM 1697 N N . ARG A 1 215 ? -8.712 -1.977 -14.360 1.00 85.69 215 ARG A N 1
ATOM 1698 C CA . ARG A 1 215 ? -10.046 -2.441 -14.784 1.00 85.69 215 ARG A CA 1
ATOM 1699 C C . ARG A 1 215 ? -10.607 -3.514 -13.861 1.00 85.69 215 ARG A C 1
ATOM 1701 O O . ARG A 1 215 ? -11.773 -3.422 -13.514 1.00 85.69 215 ARG A O 1
ATOM 1708 N N . GLU A 1 216 ? -9.793 -4.494 -13.476 1.00 84.88 216 GLU A N 1
ATOM 1709 C CA . GLU A 1 216 ? -10.208 -5.553 -12.543 1.00 84.88 216 GLU A CA 1
ATOM 1710 C C . GLU A 1 216 ? -10.690 -4.948 -11.224 1.00 84.88 216 GLU A C 1
ATOM 1712 O O . GLU A 1 216 ? -11.778 -5.261 -10.759 1.00 84.88 216 GLU A O 1
ATOM 1717 N N . LEU A 1 217 ? -9.938 -3.977 -10.711 1.00 76.56 217 LEU A N 1
ATOM 1718 C CA . LEU A 1 217 ? -10.266 -3.252 -9.487 1.00 76.56 217 LEU A CA 1
ATOM 1719 C C . LEU A 1 217 ? -11.481 -2.333 -9.633 1.00 76.56 217 LEU A C 1
ATOM 1721 O O . LEU A 1 217 ? -12.227 -2.136 -8.685 1.00 76.56 217 LEU A O 1
ATOM 1725 N N . GLY A 1 218 ? -11.696 -1.761 -10.821 1.00 77.56 218 GLY A N 1
ATOM 1726 C CA . GLY A 1 218 ? -12.863 -0.917 -11.082 1.00 77.56 218 GLY A CA 1
ATOM 1727 C C . GLY A 1 218 ? -14.186 -1.686 -11.105 1.00 77.56 218 GLY A C 1
ATOM 1728 O O . GLY A 1 218 ? -15.240 -1.066 -10.994 1.00 77.56 218 GLY A O 1
ATOM 1729 N N . ASN A 1 219 ? -14.138 -3.012 -11.256 1.00 81.56 219 ASN A N 1
ATOM 1730 C CA . ASN A 1 219 ? -15.327 -3.858 -11.307 1.00 81.56 219 ASN A CA 1
ATOM 1731 C C . ASN A 1 219 ? -15.754 -4.371 -9.925 1.00 81.56 219 ASN A C 1
ATOM 1733 O O . ASN A 1 219 ? -16.897 -4.802 -9.768 1.00 81.56 219 ASN A O 1
ATOM 1737 N N . GLU A 1 220 ? -14.868 -4.324 -8.930 1.00 86.81 220 GLU A N 1
ATOM 1738 C CA . GLU A 1 220 ? -15.210 -4.687 -7.562 1.00 86.81 220 GLU A CA 1
ATOM 1739 C C . GLU A 1 220 ? -15.944 -3.520 -6.897 1.00 86.81 220 GLU A C 1
ATOM 1741 O O . GLU A 1 220 ? -15.452 -2.390 -6.834 1.00 86.81 220 GLU A O 1
ATOM 1746 N N . LYS A 1 221 ? -17.170 -3.773 -6.429 1.00 90.19 221 LYS A N 1
ATOM 1747 C CA . LYS A 1 221 ? -17.950 -2.779 -5.688 1.00 90.19 221 LYS A CA 1
ATOM 1748 C C . LYS A 1 221 ? -17.301 -2.593 -4.325 1.00 90.19 221 LYS A C 1
ATOM 1750 O O . LYS A 1 221 ? -17.615 -3.313 -3.383 1.00 90.19 221 LYS A O 1
ATOM 1755 N N . VAL A 1 222 ? -16.386 -1.636 -4.234 1.00 91.12 222 VAL A N 1
ATOM 1756 C CA . VAL A 1 222 ? -15.712 -1.338 -2.975 1.00 91.12 222 VAL A CA 1
ATOM 1757 C C . VAL A 1 222 ? -16.743 -0.854 -1.958 1.00 91.12 222 VAL A C 1
ATOM 1759 O O . VAL A 1 222 ? -17.449 0.130 -2.191 1.00 91.12 222 VAL A O 1
ATOM 1762 N N . VAL A 1 223 ? -16.826 -1.558 -0.830 1.00 94.12 223 VAL A N 1
ATOM 1763 C CA . VAL A 1 223 ? -17.689 -1.180 0.288 1.00 94.12 223 VAL A CA 1
ATOM 1764 C C . VAL A 1 223 ? -17.162 0.118 0.891 1.00 94.12 223 VAL A C 1
ATOM 1766 O O . VAL A 1 223 ? -15.985 0.232 1.234 1.00 94.12 223 VAL A O 1
ATOM 1769 N N . LEU A 1 224 ? -18.030 1.124 0.987 1.00 96.06 224 LEU A N 1
ATOM 1770 C CA . LEU A 1 224 ? -17.666 2.413 1.561 1.00 96.06 224 LEU A CA 1
ATOM 1771 C C . LEU A 1 224 ? -17.587 2.298 3.096 1.00 96.06 224 LEU A C 1
ATOM 1773 O O . LEU A 1 224 ? -18.530 1.776 3.692 1.00 96.06 224 LEU A O 1
ATOM 1777 N N . PRO A 1 225 ? -16.521 2.801 3.747 1.00 97.12 225 PRO A N 1
ATOM 1778 C CA . PRO A 1 225 ? -16.433 2.822 5.201 1.00 97.12 225 PRO A CA 1
ATOM 1779 C C . PRO A 1 225 ? -17.566 3.621 5.843 1.00 97.12 225 PRO A C 1
ATOM 1781 O O . PRO A 1 225 ? -17.994 4.654 5.317 1.00 97.12 225 PRO A O 1
ATOM 1784 N N . GLU A 1 226 ? -17.992 3.178 7.023 1.00 97.56 226 GLU A N 1
ATOM 1785 C CA . GLU A 1 226 ? -18.914 3.931 7.868 1.00 97.56 226 GLU A CA 1
ATOM 1786 C C . GLU A 1 226 ? -18.281 5.259 8.324 1.00 97.56 226 GLU A C 1
ATOM 1788 O O . GLU A 1 226 ? -17.057 5.393 8.426 1.00 97.56 226 GLU A O 1
ATOM 1793 N N . LYS A 1 227 ? -19.113 6.275 8.580 1.00 98.19 227 LYS A N 1
ATOM 1794 C CA . LYS A 1 227 ? -18.639 7.562 9.096 1.00 98.19 227 LYS A CA 1
ATOM 1795 C C . LYS A 1 227 ? -18.426 7.481 10.601 1.00 98.19 227 LYS A C 1
ATOM 1797 O O . LYS A 1 227 ? -19.326 7.080 11.326 1.00 98.19 227 LYS A O 1
ATOM 1802 N N . TYR A 1 228 ? -17.277 7.952 11.071 1.00 98.31 228 TYR A N 1
ATOM 1803 C CA . TYR A 1 228 ? -16.984 8.032 12.498 1.00 98.31 228 TYR A CA 1
ATOM 1804 C C . TYR A 1 228 ? -17.400 9.388 13.073 1.00 98.31 228 TYR A C 1
ATOM 1806 O O . TYR A 1 228 ? -17.057 10.436 12.528 1.00 98.31 228 TYR A O 1
ATOM 1814 N N . ASP A 1 229 ? -18.155 9.380 14.164 1.00 97.75 229 ASP A N 1
ATOM 1815 C CA . ASP A 1 229 ? -18.727 10.553 14.841 1.00 97.75 229 ASP A CA 1
ATOM 1816 C C . ASP A 1 229 ? -17.781 11.200 15.870 1.00 97.75 229 ASP A C 1
ATOM 1818 O O . ASP A 1 229 ? -17.981 12.349 16.287 1.00 97.75 229 ASP A O 1
ATOM 1822 N N . GLY A 1 230 ? -16.724 10.483 16.259 1.00 96.25 230 GLY A N 1
ATOM 1823 C CA . GLY A 1 230 ? -15.852 10.857 17.371 1.00 96.25 230 GLY A CA 1
ATOM 1824 C C . GLY A 1 230 ? -16.308 10.305 18.719 1.00 96.25 230 GLY A C 1
ATOM 1825 O O . GLY A 1 230 ? -16.028 10.931 19.743 1.00 96.25 230 GLY A O 1
ATOM 1826 N N . SER A 1 231 ? -17.037 9.187 18.729 1.00 96.56 231 SER A N 1
ATOM 1827 C CA . SER A 1 231 ? -17.396 8.453 19.943 1.00 96.56 231 SER A CA 1
ATOM 1828 C C . SER A 1 231 ? -16.151 8.044 20.745 1.00 96.56 231 SER A C 1
ATOM 1830 O O . SER A 1 231 ? -15.212 7.513 20.167 1.00 96.56 231 SER A O 1
ATOM 1832 N N . PRO A 1 232 ? -16.116 8.213 22.077 1.00 94.44 232 PRO A N 1
ATOM 1833 C CA . PRO A 1 232 ? -14.950 7.889 22.910 1.00 94.44 232 PRO A CA 1
ATOM 1834 C C . PRO A 1 232 ? -14.767 6.375 23.150 1.00 94.44 232 PRO A C 1
ATOM 1836 O O . PRO A 1 232 ? -14.236 5.965 24.174 1.00 94.44 232 PRO A O 1
ATOM 1839 N N . LYS A 1 233 ? -15.295 5.520 22.268 1.00 95.56 233 LYS A N 1
ATOM 1840 C CA . LYS A 1 233 ? -15.197 4.062 22.381 1.00 95.56 233 LYS A CA 1
ATOM 1841 C C . LYS A 1 233 ? -14.062 3.569 21.491 1.00 95.56 233 LYS A C 1
ATOM 1843 O O . LYS A 1 233 ? -14.206 3.555 20.266 1.00 95.56 233 LYS A O 1
ATOM 1848 N N . PHE A 1 234 ? -12.973 3.117 22.109 1.00 92.19 234 PHE A N 1
ATOM 1849 C CA . PHE A 1 234 ? -11.775 2.659 21.406 1.00 92.19 234 PHE A CA 1
ATOM 1850 C C . PHE A 1 234 ? -12.057 1.567 20.357 1.00 92.19 234 PHE A C 1
ATOM 1852 O O . PHE A 1 234 ? -11.600 1.674 19.219 1.00 92.19 234 PHE A O 1
ATOM 1859 N N . ASP A 1 235 ? -12.889 0.574 20.684 1.00 96.50 235 ASP A N 1
ATOM 1860 C CA . ASP A 1 235 ? -13.203 -0.538 19.772 1.00 96.50 235 ASP A CA 1
ATOM 1861 C C . ASP A 1 235 ? -13.882 -0.072 18.475 1.00 96.50 235 ASP A C 1
ATOM 1863 O O . ASP A 1 235 ? -13.609 -0.586 17.385 1.00 96.50 235 ASP A O 1
ATOM 1867 N N . VAL A 1 236 ? -14.757 0.934 18.582 1.00 96.31 236 VAL A N 1
ATOM 1868 C CA . VAL A 1 236 ? -15.461 1.528 17.435 1.00 96.31 236 VAL A CA 1
ATOM 1869 C C . VAL A 1 236 ? -14.464 2.265 16.546 1.00 96.31 236 VAL A C 1
ATOM 1871 O O . VAL A 1 236 ? -14.469 2.084 15.327 1.00 96.31 236 VAL A O 1
ATOM 1874 N N . PHE A 1 237 ? -13.566 3.044 17.153 1.00 95.50 237 PHE A N 1
ATOM 1875 C CA . PHE A 1 237 ? -12.507 3.747 16.437 1.00 95.50 237 PHE A CA 1
ATOM 1876 C C . PHE A 1 237 ? -11.557 2.783 15.717 1.00 95.50 237 PHE A C 1
ATOM 1878 O O . PHE A 1 237 ? -11.262 2.981 14.538 1.00 95.50 237 PHE A O 1
ATOM 1885 N N . GLN A 1 238 ? -11.105 1.720 16.385 1.00 95.19 238 GLN A N 1
ATOM 1886 C CA . GLN A 1 238 ? -10.184 0.750 15.797 1.00 95.19 238 GLN A CA 1
ATOM 1887 C C . GLN A 1 238 ? -10.820 0.015 14.608 1.00 95.19 238 GLN A C 1
ATOM 1889 O O . GLN A 1 238 ? -10.201 -0.098 13.546 1.00 95.19 238 GLN A O 1
ATOM 1894 N N . ARG A 1 239 ? -12.075 -0.434 14.742 1.00 96.62 239 ARG A N 1
ATOM 1895 C CA . ARG A 1 239 ? -12.815 -1.086 13.648 1.00 96.62 239 ARG A CA 1
ATOM 1896 C C . ARG A 1 239 ? -13.005 -0.150 12.452 1.00 96.62 239 ARG A C 1
ATOM 1898 O O . ARG A 1 239 ? -12.801 -0.552 11.302 1.00 96.62 239 ARG A O 1
ATOM 1905 N N . TRP A 1 240 ? -13.350 1.107 12.721 1.00 97.12 240 TRP A N 1
ATOM 1906 C CA . TRP A 1 240 ? -13.452 2.140 11.696 1.00 97.12 240 TRP A CA 1
ATOM 1907 C C . TRP A 1 240 ? -12.108 2.380 10.994 1.00 97.12 240 TRP A C 1
ATOM 1909 O O . TRP A 1 240 ? -12.049 2.410 9.764 1.00 97.12 240 TRP A O 1
ATOM 1919 N N . LEU A 1 241 ? -11.013 2.472 11.752 1.00 96.06 241 LEU A N 1
ATOM 1920 C CA . LEU A 1 241 ? -9.674 2.692 11.213 1.00 96.06 241 LEU A CA 1
ATOM 1921 C C . LEU A 1 241 ? -9.266 1.570 10.253 1.00 96.06 241 LEU A C 1
ATOM 1923 O O . LEU A 1 241 ? -8.807 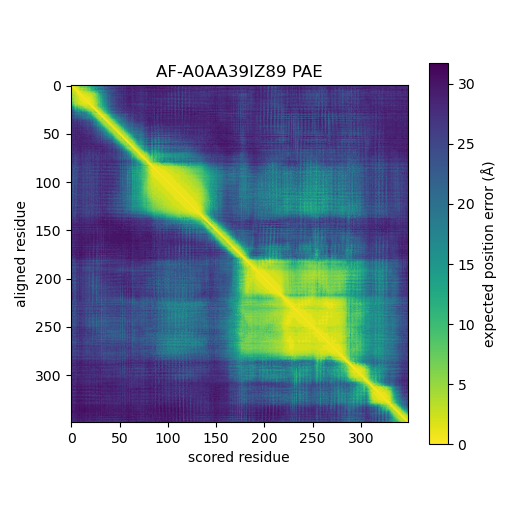1.857 9.146 1.00 96.06 241 LEU A O 1
ATOM 1927 N N . TYR A 1 242 ? -9.480 0.306 10.632 1.00 95.62 242 TYR A N 1
ATOM 1928 C CA . TYR A 1 242 ? -9.220 -0.821 9.736 1.00 95.62 242 TYR A CA 1
ATOM 1929 C C . TYR A 1 242 ? -10.030 -0.710 8.447 1.00 95.62 242 TYR A C 1
ATOM 1931 O O . TYR A 1 242 ? -9.442 -0.768 7.367 1.00 95.62 242 TYR A O 1
ATOM 1939 N N . SER A 1 243 ? -11.330 -0.432 8.554 1.00 96.25 243 SER A N 1
ATOM 1940 C CA . SER A 1 243 ? -12.225 -0.281 7.399 1.00 96.25 243 SER A CA 1
ATOM 1941 C C . SER A 1 243 ? -11.75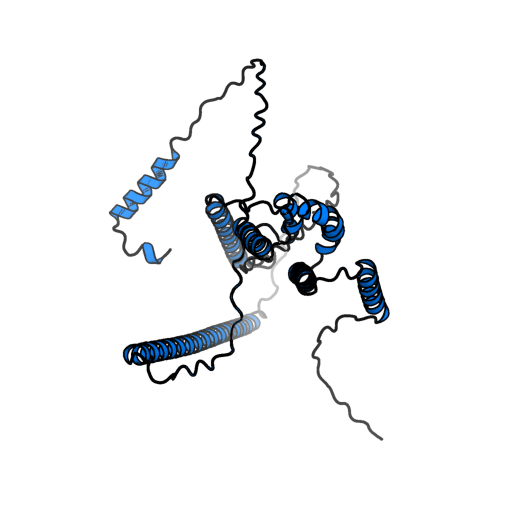2 0.817 6.438 1.00 96.25 243 SER A C 1
ATOM 1943 O O . SER A 1 243 ? -11.711 0.621 5.225 1.00 96.25 243 SER A O 1
ATOM 1945 N N . VAL A 1 244 ? -11.321 1.970 6.961 1.00 96.25 244 VAL A N 1
ATOM 1946 C CA . VAL A 1 244 ? -10.792 3.072 6.143 1.00 96.25 244 VAL A CA 1
ATOM 1947 C C . VAL A 1 244 ? -9.447 2.719 5.507 1.00 96.25 244 VAL A C 1
ATOM 1949 O O . VAL A 1 244 ? -9.208 3.040 4.340 1.00 96.25 244 VAL A O 1
ATOM 1952 N N . THR A 1 245 ? -8.547 2.067 6.250 1.00 92.31 245 THR A N 1
ATOM 1953 C CA . THR A 1 245 ? -7.247 1.661 5.695 1.00 92.31 245 THR A CA 1
ATOM 1954 C C . THR A 1 245 ? -7.395 0.620 4.596 1.00 92.31 245 THR A C 1
ATOM 1956 O O . THR A 1 245 ? -6.685 0.712 3.595 1.00 92.31 245 THR A O 1
ATOM 1959 N N . ASP A 1 246 ? -8.321 -0.322 4.758 1.00 93.88 246 ASP A N 1
ATOM 1960 C CA . ASP A 1 246 ? -8.644 -1.324 3.752 1.00 93.88 246 ASP A CA 1
ATOM 1961 C C . ASP A 1 246 ? -9.245 -0.668 2.506 1.00 93.88 246 ASP A C 1
ATOM 1963 O O . ASP A 1 246 ? -8.699 -0.802 1.414 1.00 93.88 246 ASP A O 1
ATOM 1967 N N . TYR A 1 247 ? -10.237 0.209 2.679 1.00 94.88 247 TYR A N 1
ATOM 1968 C CA . TYR A 1 247 ? -10.801 1.004 1.588 1.00 94.88 247 TYR A CA 1
ATOM 1969 C C . TYR A 1 247 ? -9.733 1.774 0.791 1.00 94.88 247 TYR A C 1
ATOM 1971 O O . TYR A 1 247 ? -9.728 1.758 -0.441 1.00 94.88 247 TYR A O 1
ATOM 1979 N N . PHE A 1 248 ? -8.781 2.430 1.464 1.00 93.31 248 PHE A N 1
ATOM 1980 C CA . PHE A 1 248 ? -7.702 3.143 0.773 1.00 93.31 248 PHE A CA 1
ATOM 1981 C C . PHE A 1 248 ? -6.736 2.226 0.023 1.00 93.31 248 PHE A C 1
ATOM 1983 O O . PHE A 1 248 ? -6.191 2.658 -0.999 1.00 93.31 248 PHE A O 1
ATOM 1990 N N . LYS A 1 249 ? -6.523 0.996 0.504 1.00 88.25 249 LYS A N 1
ATOM 1991 C CA . LYS A 1 249 ? -5.739 -0.022 -0.207 1.00 88.25 249 LYS A CA 1
ATOM 1992 C C . LYS A 1 249 ? -6.495 -0.508 -1.442 1.00 88.25 249 LYS A C 1
ATOM 1994 O O . LYS A 1 249 ? -5.919 -0.492 -2.525 1.00 88.25 249 LYS A O 1
ATOM 1999 N N . THR A 1 250 ? -7.776 -0.831 -1.301 1.00 89.25 250 THR A N 1
ATOM 2000 C CA . THR A 1 250 ? -8.619 -1.374 -2.377 1.00 89.25 250 THR A CA 1
ATOM 2001 C C . THR A 1 250 ? -8.865 -0.359 -3.495 1.00 89.25 250 THR A C 1
ATOM 2003 O O . THR A 1 250 ? -8.785 -0.698 -4.672 1.00 89.25 250 THR A O 1
ATOM 2006 N N . VAL A 1 251 ? -9.079 0.921 -3.161 1.00 89.88 251 VAL A N 1
ATOM 2007 C CA . VAL A 1 251 ? -9.264 2.003 -4.155 1.00 89.88 251 VAL A CA 1
ATOM 2008 C C . VAL A 1 251 ? -7.929 2.542 -4.700 1.00 89.88 251 VAL A C 1
ATOM 2010 O O . VAL A 1 251 ? -7.919 3.335 -5.641 1.00 89.88 251 VAL A O 1
ATOM 2013 N N . TYR A 1 252 ? -6.785 2.117 -4.149 1.00 86.81 252 TYR A N 1
ATOM 2014 C CA . TYR A 1 252 ? -5.449 2.621 -4.503 1.00 86.81 252 TYR A CA 1
ATOM 2015 C C . TYR A 1 252 ? -5.348 4.146 -4.410 1.00 86.81 252 TYR A C 1
ATOM 2017 O O . TYR A 1 252 ? -4.813 4.824 -5.291 1.00 86.81 252 TYR A O 1
ATOM 2025 N N . ILE A 1 253 ? -5.874 4.712 -3.322 1.00 87.25 253 ILE A N 1
ATOM 2026 C CA . ILE A 1 253 ? -5.726 6.146 -3.084 1.00 87.25 253 ILE A CA 1
ATOM 2027 C C . ILE A 1 253 ? -4.272 6.424 -2.701 1.00 87.25 253 ILE A C 1
ATOM 2029 O O . ILE A 1 253 ? -3.747 5.893 -1.716 1.00 87.25 253 ILE A O 1
ATOM 2033 N N . GLU A 1 254 ? -3.635 7.291 -3.484 1.00 83.94 254 GLU A N 1
ATOM 2034 C CA . GLU A 1 254 ? -2.272 7.770 -3.267 1.00 83.94 254 GLU A CA 1
ATOM 2035 C C . GLU A 1 254 ? -2.101 8.312 -1.840 1.00 83.94 254 GLU A C 1
ATOM 2037 O O . GLU A 1 254 ? -2.953 9.056 -1.348 1.00 83.94 254 GLU A O 1
ATOM 2042 N N . LYS A 1 255 ? -0.988 7.971 -1.172 1.00 82.88 255 LYS A N 1
ATOM 2043 C CA . LYS A 1 255 ? -0.732 8.304 0.246 1.00 82.88 255 LYS A CA 1
ATOM 2044 C C . LYS A 1 255 ? -0.948 9.788 0.557 1.00 82.88 255 LYS A C 1
ATOM 2046 O O . LYS A 1 255 ? -1.567 10.114 1.566 1.00 82.88 255 LYS A O 1
ATOM 2051 N N . MET A 1 256 ? -0.525 10.677 -0.343 1.00 83.12 256 MET A N 1
ATOM 2052 C CA . MET A 1 256 ? -0.684 12.130 -0.188 1.00 83.12 256 MET A CA 1
ATOM 2053 C C . MET A 1 256 ? -2.140 12.600 -0.284 1.00 83.12 256 MET A C 1
ATOM 2055 O O . MET A 1 256 ? -2.510 13.619 0.292 1.00 83.12 256 MET A O 1
ATOM 2059 N N . ARG A 1 257 ? -2.990 11.839 -0.977 1.00 88.38 257 ARG A N 1
ATOM 2060 C CA . ARG A 1 257 ? -4.418 12.126 -1.143 1.00 88.38 257 ARG A CA 1
ATOM 2061 C C . ARG A 1 257 ? -5.287 11.467 -0.071 1.00 88.38 257 ARG A C 1
ATOM 2063 O O . ARG A 1 257 ? -6.459 11.822 0.034 1.00 88.38 257 ARG A O 1
ATOM 2070 N N . ARG A 1 258 ? -4.742 10.545 0.736 1.00 90.88 258 ARG A N 1
ATOM 2071 C CA . ARG A 1 258 ? -5.495 9.849 1.797 1.00 90.88 258 ARG A CA 1
ATOM 2072 C C . ARG A 1 258 ? -5.993 10.814 2.869 1.00 90.88 258 ARG A C 1
ATOM 2074 O O . ARG A 1 258 ? -7.163 10.749 3.222 1.00 90.88 258 ARG A O 1
ATOM 2081 N N . VAL A 1 259 ? -5.152 11.743 3.335 1.00 90.75 259 VAL A N 1
ATOM 2082 C CA . VAL A 1 259 ? -5.525 12.683 4.412 1.00 90.75 259 VAL A CA 1
ATOM 2083 C C . VAL A 1 259 ? -6.685 13.600 4.002 1.00 90.75 259 VAL A C 1
ATOM 2085 O O . VAL A 1 259 ? -7.686 13.593 4.712 1.00 90.75 259 VAL A O 1
ATOM 2088 N N . PRO A 1 260 ? -6.659 14.307 2.853 1.00 92.00 260 PRO A N 1
ATOM 2089 C CA . PRO A 1 260 ? -7.820 15.087 2.417 1.00 92.00 260 PRO A CA 1
ATOM 2090 C C . PRO A 1 260 ? -9.088 14.242 2.236 1.00 92.00 260 PRO A C 1
ATOM 2092 O O . PRO A 1 260 ? -10.188 14.697 2.529 1.00 92.00 260 PRO A O 1
ATOM 2095 N N . LYS A 1 261 ? -8.951 12.990 1.775 1.00 94.56 261 LYS A N 1
ATOM 2096 C CA . LYS A 1 261 ? -10.091 12.078 1.597 1.00 94.56 261 LYS A CA 1
ATOM 2097 C C . LYS A 1 261 ? -10.656 11.553 2.914 1.00 94.56 261 LYS A C 1
ATOM 2099 O O . LYS A 1 261 ? -11.846 11.253 2.960 1.00 94.56 261 LYS A O 1
ATOM 2104 N N . LEU A 1 262 ? -9.840 11.485 3.966 1.00 95.06 262 LEU A N 1
ATOM 2105 C CA . LEU A 1 262 ? -10.248 11.025 5.292 1.00 95.06 262 LEU A CA 1
ATOM 2106 C C . LEU A 1 262 ? -11.400 11.862 5.860 1.00 95.06 262 LEU A C 1
ATOM 2108 O O . LEU A 1 262 ? -12.291 11.309 6.494 1.00 95.06 262 LEU A O 1
ATOM 2112 N N . GLN A 1 263 ? -11.431 13.165 5.559 1.00 95.81 263 GLN A N 1
ATOM 2113 C CA . GLN A 1 263 ? -12.481 14.085 6.000 1.00 95.81 263 GLN A CA 1
ATOM 2114 C C . GLN A 1 263 ? -13.898 13.597 5.650 1.00 95.81 263 GLN A C 1
ATOM 2116 O O . GLN A 1 263 ? -14.825 13.809 6.425 1.00 95.81 263 GLN A O 1
ATOM 2121 N N . HIS A 1 264 ? -14.082 12.918 4.512 1.00 96.81 264 HIS A N 1
ATOM 2122 C CA . HIS A 1 264 ? -15.401 12.437 4.083 1.00 96.81 264 HIS A CA 1
ATOM 2123 C C . HIS A 1 264 ? -15.936 11.267 4.924 1.00 96.81 264 HIS A C 1
ATOM 2125 O O . HIS A 1 264 ? -17.146 11.026 4.926 1.00 96.81 264 HIS A O 1
ATOM 2131 N N . PHE A 1 265 ? -15.051 10.564 5.637 1.00 97.44 265 PHE A N 1
ATOM 2132 C CA . PHE A 1 265 ? -15.376 9.444 6.528 1.00 97.44 265 PHE A CA 1
ATOM 2133 C C . PHE A 1 265 ? -15.484 9.871 7.994 1.00 97.44 265 PHE A C 1
ATOM 2135 O O . PHE A 1 265 ? -15.651 9.031 8.874 1.00 97.44 265 PHE A O 1
ATOM 2142 N N . LEU A 1 266 ? -15.383 11.173 8.262 1.00 97.69 266 LEU A N 1
ATOM 2143 C CA . LEU A 1 266 ? -15.528 11.754 9.586 1.00 97.69 266 LEU A CA 1
ATOM 2144 C C . LEU A 1 266 ? -16.828 12.554 9.666 1.00 97.69 266 LEU A C 1
ATOM 2146 O O . LEU A 1 266 ? -17.289 13.159 8.698 1.00 97.69 266 LEU A O 1
ATOM 2150 N N . SER A 1 267 ? -17.415 12.574 10.852 1.00 98.06 267 SER A N 1
ATOM 2151 C CA . SER A 1 267 ? -18.605 13.344 11.194 1.00 98.06 267 SER A CA 1
ATOM 2152 C C . SER A 1 267 ? -18.500 13.855 12.635 1.00 98.06 267 SER A C 1
ATOM 2154 O O . SER A 1 267 ? -17.541 13.544 13.346 1.00 98.06 267 SER A O 1
ATOM 2156 N N . GLY A 1 268 ? -19.439 14.709 13.050 1.00 97.00 268 GLY A N 1
ATOM 2157 C CA . GLY A 1 268 ? -19.546 15.177 14.433 1.00 97.00 268 GLY A CA 1
ATOM 2158 C C . GLY A 1 268 ? -18.260 15.793 14.996 1.00 97.00 268 GLY A C 1
ATOM 2159 O O . GLY A 1 268 ? -17.647 16.681 14.395 1.00 97.00 268 GLY A O 1
ATOM 2160 N N . LYS A 1 269 ? -17.853 15.310 16.175 1.00 97.00 269 LYS A N 1
ATOM 2161 C CA . LYS A 1 269 ? -16.687 15.817 16.915 1.00 97.00 269 LYS A CA 1
ATOM 2162 C C . LYS A 1 269 ? -15.377 15.484 16.203 1.00 97.00 269 LYS A C 1
ATOM 2164 O O . LYS A 1 269 ? -14.463 16.308 16.203 1.00 97.00 269 LYS A O 1
ATOM 2169 N N . ALA A 1 270 ? -15.295 14.318 15.561 1.00 96.69 270 ALA A N 1
ATOM 2170 C CA . ALA A 1 270 ? -14.095 13.906 14.839 1.00 96.69 270 ALA A CA 1
ATOM 2171 C C . ALA A 1 270 ? -13.832 14.786 13.609 1.00 96.69 270 ALA A C 1
ATOM 2173 O O . ALA A 1 270 ? -12.691 15.185 13.371 1.00 96.69 270 ALA A O 1
ATOM 2174 N N . ALA A 1 271 ? -14.878 15.152 12.861 1.00 97.06 271 ALA A N 1
ATOM 2175 C CA . ALA A 1 271 ? -14.747 16.070 11.728 1.00 97.06 271 ALA A CA 1
ATOM 2176 C C . ALA A 1 271 ? -14.281 17.468 12.169 1.00 97.06 271 ALA A C 1
ATOM 2178 O O . ALA A 1 271 ? -13.385 18.045 11.551 1.00 97.06 271 ALA A O 1
ATOM 2179 N N . ALA A 1 272 ? -14.839 17.992 13.266 1.00 96.50 272 ALA A N 1
ATOM 2180 C CA . ALA A 1 272 ? -14.418 19.275 13.829 1.00 96.50 272 ALA A CA 1
ATOM 2181 C C . ALA A 1 272 ? -12.944 19.251 14.276 1.00 96.50 272 ALA A C 1
ATOM 2183 O O . ALA A 1 272 ? -12.181 20.159 13.945 1.00 96.50 272 ALA A O 1
ATOM 2184 N N . PHE A 1 273 ? -12.523 18.18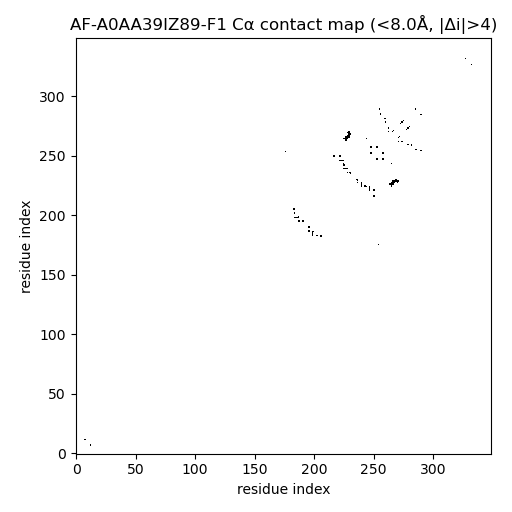6 14.969 1.00 95.06 273 PHE A N 1
ATOM 2185 C CA . PHE A 1 273 ? -11.126 17.981 15.363 1.00 95.06 273 PHE A CA 1
ATOM 2186 C C . PHE A 1 273 ? -10.188 17.910 14.150 1.00 95.06 273 PHE A C 1
ATOM 2188 O O . PHE A 1 273 ? -9.151 18.572 14.128 1.00 95.06 273 PHE A O 1
ATOM 2195 N N . PHE A 1 274 ? -10.572 17.159 13.114 1.00 94.94 274 PHE A N 1
ATOM 2196 C CA . PHE A 1 274 ? -9.787 17.031 11.889 1.00 94.94 274 PHE A CA 1
ATOM 2197 C C . PHE A 1 274 ? -9.556 18.385 11.212 1.00 94.94 274 PHE A C 1
ATOM 2199 O O . PHE A 1 274 ? -8.426 18.701 10.847 1.00 94.94 274 PHE A O 1
ATOM 2206 N N . MET A 1 275 ? -10.600 19.205 11.080 1.00 94.81 275 MET A N 1
ATOM 2207 C CA . MET A 1 275 ? -10.477 20.530 10.467 1.00 94.81 275 MET A CA 1
ATOM 2208 C C . MET A 1 275 ? -9.603 21.476 11.291 1.00 94.81 275 MET A C 1
ATOM 2210 O O . MET A 1 275 ? -8.842 22.254 10.719 1.00 94.81 275 MET A O 1
ATOM 2214 N N . ARG A 1 276 ? -9.685 21.395 12.623 1.00 94.38 276 ARG A N 1
ATOM 2215 C CA . ARG A 1 276 ? -8.925 22.267 13.523 1.00 94.38 276 ARG A CA 1
ATOM 2216 C C . ARG A 1 276 ? -7.441 21.916 13.578 1.00 94.38 276 ARG A C 1
ATOM 2218 O O . ARG A 1 276 ? -6.615 22.816 13.569 1.00 94.38 276 ARG A O 1
ATOM 2225 N N . GLU A 1 277 ? -7.102 20.632 13.648 1.00 90.62 277 GLU A N 1
ATOM 2226 C CA . GLU A 1 277 ? -5.719 20.197 13.890 1.00 90.62 277 GLU A CA 1
ATOM 2227 C C . GLU A 1 277 ? -5.071 19.621 12.627 1.00 90.62 277 GLU A C 1
ATOM 2229 O O . GLU A 1 277 ? -3.991 20.033 12.205 1.00 90.62 277 GLU A O 1
ATOM 2234 N N . VAL A 1 278 ? -5.735 18.655 11.992 1.00 87.81 278 VAL A N 1
ATOM 2235 C CA . VAL A 1 278 ? -5.117 17.811 10.961 1.00 87.81 278 VAL A CA 1
ATOM 2236 C C . VAL A 1 278 ? -5.055 18.524 9.613 1.00 87.81 278 VAL A C 1
ATOM 2238 O O . VAL A 1 278 ? -4.026 18.469 8.940 1.00 87.81 278 VAL A O 1
ATOM 2241 N N . ALA A 1 279 ? -6.120 19.226 9.222 1.00 87.81 279 ALA A N 1
ATOM 2242 C CA . ALA A 1 279 ? -6.195 19.920 7.937 1.00 87.81 279 ALA A CA 1
ATOM 2243 C C . ALA A 1 279 ? -5.124 21.016 7.808 1.00 87.81 279 ALA A C 1
ATOM 2245 O O . ALA A 1 279 ? -4.498 21.146 6.757 1.00 87.81 279 ALA A O 1
ATOM 2246 N N . ILE A 1 280 ? -4.846 21.740 8.897 1.00 87.06 280 ILE A N 1
ATOM 2247 C CA . ILE A 1 280 ? -3.805 22.777 8.940 1.00 87.06 280 ILE A CA 1
ATOM 2248 C C . ILE A 1 280 ? -2.417 22.155 8.737 1.00 87.06 280 ILE A C 1
ATOM 2250 O O . ILE A 1 280 ? -1.565 22.701 8.035 1.00 87.06 280 ILE A O 1
ATOM 2254 N N . MET A 1 281 ? -2.186 20.976 9.315 1.00 80.44 281 MET A N 1
ATOM 2255 C CA . MET A 1 281 ? -0.906 20.281 9.208 1.00 80.44 281 MET A CA 1
ATOM 2256 C C . MET A 1 281 ? -0.748 19.498 7.898 1.00 80.44 281 MET A C 1
ATOM 2258 O O . MET A 1 281 ? 0.382 19.186 7.525 1.00 80.44 281 MET A O 1
ATOM 2262 N N . ALA A 1 282 ? -1.834 19.188 7.180 1.00 71.94 282 ALA A N 1
ATOM 2263 C CA . ALA A 1 282 ? -1.808 18.395 5.947 1.00 71.94 282 ALA A CA 1
ATOM 2264 C C . ALA A 1 282 ? -0.868 18.987 4.884 1.00 71.94 282 ALA A C 1
ATOM 2266 O O . ALA A 1 282 ? -0.177 18.236 4.199 1.00 71.94 282 ALA A O 1
ATOM 2267 N N . VAL A 1 283 ? -0.752 20.318 4.824 1.00 67.94 283 VAL A N 1
ATOM 2268 C CA . VAL A 1 283 ? 0.195 21.026 3.944 1.00 67.94 283 VAL A CA 1
ATOM 2269 C C . VAL A 1 283 ? 1.655 20.680 4.279 1.00 67.94 283 VAL A C 1
ATOM 2271 O O . VAL A 1 283 ? 2.488 20.574 3.384 1.00 67.94 283 VAL A O 1
ATOM 2274 N N . GLN A 1 284 ? 1.971 20.430 5.555 1.00 67.94 284 GLN A N 1
ATOM 2275 C CA . GLN A 1 284 ? 3.313 20.038 6.008 1.00 67.94 284 GLN A CA 1
ATOM 2276 C C . GLN A 1 284 ? 3.586 18.533 5.848 1.00 67.94 284 GLN A C 1
ATOM 2278 O O . GLN A 1 284 ? 4.742 18.122 5.766 1.00 67.94 284 GLN A O 1
ATOM 2283 N N . PHE A 1 285 ? 2.544 17.697 5.799 1.00 63.34 285 PHE A N 1
ATOM 2284 C CA . PHE A 1 285 ? 2.666 16.234 5.726 1.00 63.34 285 PHE A CA 1
ATOM 2285 C C . PHE A 1 285 ? 2.984 15.687 4.327 1.00 63.34 285 PHE A C 1
ATOM 2287 O O . PHE A 1 285 ? 3.360 14.521 4.201 1.00 63.34 285 PHE A O 1
ATOM 2294 N N . VAL A 1 286 ? 2.893 16.522 3.290 1.00 56.62 286 VAL A N 1
ATOM 2295 C CA . VAL A 1 286 ? 3.243 16.180 1.899 1.00 56.62 286 VAL A CA 1
ATOM 2296 C C . VAL A 1 286 ? 4.734 15.824 1.754 1.00 56.62 286 VAL A C 1
ATOM 2298 O O . VAL A 1 286 ? 5.121 15.128 0.822 1.00 56.62 286 VAL A O 1
ATOM 2301 N N . ILE A 1 287 ? 5.587 16.209 2.708 1.00 55.41 287 ILE A N 1
ATOM 2302 C CA . ILE A 1 287 ? 7.037 16.007 2.628 1.00 55.41 287 ILE A CA 1
ATOM 2303 C C . ILE A 1 287 ? 7.457 14.837 3.542 1.00 55.41 287 ILE A C 1
ATOM 2305 O O . ILE A 1 287 ? 7.934 15.007 4.659 1.00 55.41 287 ILE A O 1
ATOM 2309 N N . GLY A 1 288 ? 7.246 13.608 3.063 1.00 50.50 288 GLY A N 1
ATOM 2310 C CA . GLY A 1 288 ? 8.146 12.478 3.340 1.00 50.50 288 GLY A CA 1
ATOM 2311 C C . GLY A 1 288 ? 7.890 11.528 4.523 1.00 50.50 288 GLY A C 1
ATOM 2312 O O . GLY A 1 288 ? 8.564 10.505 4.573 1.00 50.50 288 GLY A O 1
ATOM 2313 N N . SER A 1 289 ? 6.956 11.762 5.458 1.00 55.62 289 SER A N 1
ATOM 2314 C CA . SER A 1 289 ? 6.813 10.842 6.617 1.00 55.62 289 SER A CA 1
ATOM 2315 C C . SER A 1 289 ? 5.407 10.780 7.234 1.00 55.62 289 SER A C 1
ATOM 2317 O O . SER A 1 289 ? 5.182 11.124 8.395 1.00 55.62 289 SER A O 1
ATOM 2319 N N . LEU A 1 290 ? 4.425 10.339 6.442 1.00 55.97 290 LEU A N 1
ATOM 2320 C CA . LEU A 1 290 ? 3.037 10.154 6.894 1.00 55.97 290 LEU A CA 1
ATOM 2321 C C . LEU A 1 290 ? 2.844 8.903 7.771 1.00 55.97 290 LEU A C 1
ATOM 2323 O O . LEU A 1 290 ? 2.062 8.945 8.717 1.00 55.97 290 LEU A O 1
ATOM 2327 N N . ASN A 1 291 ? 3.583 7.819 7.513 1.00 57.38 291 ASN A N 1
ATOM 2328 C CA . ASN A 1 291 ? 3.380 6.553 8.230 1.00 57.38 291 ASN A CA 1
ATOM 2329 C C . ASN A 1 291 ? 3.835 6.618 9.697 1.00 57.38 291 ASN A C 1
ATOM 2331 O O . ASN A 1 291 ? 3.106 6.167 10.572 1.00 57.38 291 ASN A O 1
ATOM 2335 N N . TYR A 1 292 ? 4.984 7.238 9.988 1.00 58.81 292 TYR A N 1
ATOM 2336 C CA . TYR A 1 292 ? 5.484 7.325 11.366 1.00 58.81 292 TYR A CA 1
ATOM 2337 C C . TYR A 1 292 ? 4.722 8.348 12.208 1.00 58.81 292 TYR A C 1
ATOM 2339 O O . TYR A 1 292 ? 4.502 8.125 13.393 1.00 58.81 292 TYR A O 1
ATOM 2347 N N . ARG A 1 293 ? 4.284 9.467 11.616 1.00 60.69 293 ARG A N 1
ATOM 2348 C CA . ARG A 1 293 ? 3.618 10.532 12.379 1.00 60.69 293 ARG A CA 1
ATOM 2349 C C . ARG A 1 293 ? 2.139 10.284 12.643 1.00 60.69 293 ARG A C 1
ATOM 2351 O O . ARG A 1 293 ? 1.677 10.673 13.707 1.00 60.69 293 ARG A O 1
ATOM 2358 N N . ILE A 1 294 ? 1.408 9.638 11.731 1.00 64.00 294 ILE A N 1
ATOM 2359 C CA . ILE A 1 294 ? 0.031 9.208 12.024 1.00 64.00 294 ILE A CA 1
ATOM 2360 C C . ILE A 1 294 ? 0.048 8.124 13.100 1.00 64.00 294 ILE A C 1
ATOM 2362 O O . ILE A 1 294 ? -0.752 8.204 14.023 1.00 64.00 294 ILE A O 1
ATOM 2366 N N . TRP A 1 295 ? 0.993 7.179 13.039 1.00 66.19 295 TRP A N 1
ATOM 2367 C CA . TRP A 1 295 ? 1.183 6.195 14.105 1.00 66.19 295 TRP A CA 1
ATOM 2368 C C . TRP A 1 295 ? 1.499 6.871 15.448 1.00 66.19 295 TRP A C 1
ATOM 2370 O O . TRP A 1 295 ? 0.823 6.591 16.425 1.00 66.19 295 TRP A O 1
ATOM 2380 N N . LEU A 1 296 ? 2.388 7.873 15.469 1.00 65.94 296 LEU A N 1
ATOM 2381 C CA . LEU A 1 296 ? 2.647 8.705 16.654 1.00 65.94 296 LEU A CA 1
ATOM 2382 C C . LEU A 1 296 ? 1.405 9.460 17.152 1.00 65.94 296 LEU A C 1
ATOM 2384 O O . LEU A 1 296 ? 1.215 9.572 18.354 1.00 65.94 296 LEU A O 1
ATOM 2388 N N . ILE A 1 297 ? 0.552 9.991 16.272 1.00 65.94 297 ILE A N 1
ATOM 2389 C CA . ILE A 1 297 ? -0.683 10.679 16.689 1.00 65.94 297 ILE A CA 1
ATOM 2390 C C . ILE A 1 297 ? -1.684 9.677 17.274 1.00 65.94 297 ILE A C 1
ATOM 2392 O O . ILE A 1 297 ? -2.267 9.955 18.317 1.00 65.94 297 ILE A O 1
ATOM 2396 N N . VAL A 1 298 ? -1.854 8.511 16.645 1.00 62.78 298 VAL A N 1
ATOM 2397 C CA . VAL A 1 298 ? -2.724 7.438 17.148 1.00 62.78 298 VAL A CA 1
ATOM 2398 C C . VAL A 1 298 ? -2.206 6.918 18.487 1.00 62.78 298 VAL A C 1
ATOM 2400 O O . VAL A 1 298 ? -2.986 6.811 19.426 1.00 62.78 298 VAL A O 1
ATOM 2403 N N . GLU A 1 299 ? -0.896 6.709 18.619 1.00 64.81 299 GLU A N 1
ATOM 2404 C CA . GLU A 1 299 ? -0.264 6.269 19.862 1.00 64.81 299 GLU A CA 1
ATOM 2405 C C . GLU A 1 299 ? -0.440 7.302 20.986 1.00 64.81 299 GLU A C 1
ATOM 2407 O O . GLU A 1 299 ? -0.819 6.957 22.107 1.00 64.81 299 GLU A O 1
ATOM 2412 N N . GLN A 1 300 ? -0.285 8.591 20.672 1.00 59.94 300 GLN A N 1
ATOM 2413 C CA . GLN A 1 300 ? -0.538 9.685 21.614 1.00 59.94 300 GLN A CA 1
ATOM 2414 C C . GLN A 1 300 ? -2.022 9.799 22.009 1.00 59.94 300 GLN A C 1
ATOM 2416 O O . GLN A 1 300 ? -2.310 10.149 23.154 1.00 59.94 300 GLN A O 1
ATOM 2421 N N . MET A 1 301 ? -2.965 9.468 21.116 1.00 55.88 301 MET A N 1
ATOM 2422 C CA . MET A 1 301 ? -4.398 9.404 21.443 1.00 55.88 301 MET A CA 1
ATOM 2423 C C . MET A 1 301 ? -4.752 8.174 22.295 1.00 55.88 301 MET A C 1
ATOM 2425 O O . MET A 1 301 ? -5.557 8.295 23.211 1.00 55.88 301 MET A O 1
ATOM 2429 N N . THR A 1 302 ? -4.106 7.021 22.101 1.00 56.53 302 THR A N 1
ATOM 2430 C CA . THR A 1 302 ? -4.288 5.853 22.989 1.00 56.53 302 THR A CA 1
ATOM 2431 C C . THR A 1 302 ? -3.686 6.049 24.382 1.00 56.53 302 THR A C 1
ATOM 2433 O O . THR A 1 302 ? -4.247 5.590 25.376 1.00 56.53 302 THR A O 1
ATOM 2436 N N . ILE A 1 303 ? -2.567 6.774 24.495 1.00 54.50 303 ILE A N 1
ATOM 2437 C CA . ILE A 1 303 ? -1.969 7.136 25.795 1.00 54.50 303 ILE A CA 1
ATOM 2438 C C . ILE A 1 303 ? -2.858 8.142 26.550 1.00 54.50 303 ILE A C 1
ATOM 2440 O O . ILE A 1 303 ? -2.847 8.187 27.782 1.00 54.50 303 ILE A O 1
ATOM 2444 N N . PHE A 1 304 ? -3.648 8.940 25.826 1.00 45.94 304 PHE A N 1
ATOM 2445 C CA . PHE A 1 304 ? -4.617 9.878 26.392 1.00 45.94 304 PHE A CA 1
ATOM 2446 C C . PHE A 1 304 ? -5.802 9.165 27.072 1.00 45.94 304 PHE A C 1
ATOM 2448 O O . PHE A 1 304 ? -6.226 9.602 28.140 1.00 45.94 304 PHE A O 1
ATOM 2455 N N . GLU A 1 305 ? -6.284 8.043 26.526 1.00 52.97 305 GLU A N 1
ATOM 2456 C CA . GLU A 1 305 ? -7.419 7.287 27.088 1.00 52.97 305 GLU A CA 1
ATOM 2457 C C . GLU A 1 305 ? -7.076 6.521 28.375 1.00 52.97 305 GLU A C 1
ATOM 2459 O O . GLU A 1 305 ? -7.900 6.457 29.285 1.00 52.97 305 GLU A O 1
ATOM 2464 N N . ARG A 1 306 ? -5.848 5.997 28.510 1.00 50.44 306 ARG A N 1
ATOM 2465 C CA . ARG A 1 306 ? -5.462 5.207 29.697 1.00 50.44 306 ARG A CA 1
ATOM 2466 C C . ARG A 1 306 ? -5.365 6.003 30.994 1.00 50.44 306 ARG A C 1
ATOM 2468 O O . ARG A 1 306 ? -5.442 5.408 32.061 1.00 50.44 306 ARG A O 1
ATOM 2475 N N . ASN A 1 307 ? -5.174 7.319 30.925 1.00 47.28 307 ASN A N 1
ATOM 2476 C CA . ASN A 1 307 ? -4.788 8.087 32.107 1.00 47.28 307 ASN A CA 1
ATOM 2477 C C . ASN A 1 307 ? -5.916 8.880 32.764 1.00 47.28 307 ASN A C 1
ATOM 2479 O O . ASN A 1 307 ? -5.649 9.480 33.798 1.00 47.28 307 ASN A O 1
ATOM 2483 N N . GLY A 1 308 ? -7.141 8.903 32.218 1.00 46.78 308 GLY A N 1
ATOM 2484 C CA . GLY A 1 308 ? -8.348 9.434 32.886 1.00 46.78 308 GLY A CA 1
ATOM 2485 C C . GLY A 1 308 ? -8.286 10.882 33.408 1.00 46.78 308 GLY A C 1
ATOM 2486 O O . GLY A 1 308 ? -9.256 11.377 33.977 1.00 46.78 308 GLY A O 1
ATOM 2487 N N . GLN A 1 309 ? -7.169 11.584 33.225 1.00 46.84 309 GLN A N 1
ATOM 2488 C CA . GLN A 1 309 ? -6.907 12.893 33.789 1.00 46.84 309 GLN A CA 1
ATOM 2489 C C . GLN A 1 309 ? -6.814 13.923 32.673 1.00 46.84 309 GLN A C 1
ATOM 2491 O O . GLN A 1 309 ? -6.020 13.802 31.737 1.00 46.84 309 GLN A O 1
ATOM 2496 N N . ARG A 1 310 ? -7.629 14.972 32.825 1.00 49.09 310 ARG A N 1
ATOM 2497 C CA . ARG A 1 310 ? -7.550 16.254 32.119 1.00 49.09 310 ARG A CA 1
ATOM 2498 C C . ARG A 1 310 ? -6.199 16.927 32.403 1.00 49.09 310 ARG A C 1
ATOM 2500 O O . ARG A 1 310 ? -6.137 17.921 33.115 1.00 49.09 310 ARG A O 1
ATOM 2507 N N . LEU A 1 311 ? -5.102 16.390 31.882 1.00 45.66 311 LEU A N 1
ATOM 2508 C CA . LEU A 1 311 ? -3.846 17.125 31.865 1.00 45.66 311 LEU A CA 1
ATOM 2509 C C . LEU A 1 311 ? -3.919 18.160 30.750 1.00 45.66 311 LEU A C 1
ATOM 2511 O O . LEU A 1 311 ? -4.103 17.829 29.577 1.00 45.66 311 LEU A O 1
ATOM 2515 N N . ASP A 1 312 ? -3.812 19.413 31.177 1.00 54.44 312 ASP A N 1
ATOM 2516 C CA . ASP A 1 312 ? -3.972 20.617 30.384 1.00 54.44 312 ASP A CA 1
ATOM 2517 C C . ASP A 1 312 ? -3.200 20.535 29.062 1.00 54.44 312 ASP A C 1
ATOM 2519 O O . ASP A 1 312 ? -1.971 20.408 29.020 1.00 54.44 312 ASP A O 1
ATOM 2523 N N . ILE A 1 313 ? -3.946 20.643 27.962 1.00 53.47 313 ILE A N 1
ATOM 2524 C CA . ILE A 1 313 ? -3.445 20.649 26.580 1.00 53.47 313 ILE A CA 1
ATOM 2525 C C . ILE A 1 313 ? -2.305 21.676 26.413 1.00 53.47 313 ILE A C 1
ATOM 2527 O O . ILE A 1 313 ? -1.370 21.464 25.638 1.00 53.47 313 ILE A O 1
ATOM 2531 N N . VAL A 1 314 ? -2.321 22.749 27.208 1.00 51.22 314 VAL A N 1
ATOM 2532 C CA . VAL A 1 314 ? -1.342 23.844 27.203 1.00 51.22 314 VAL A CA 1
ATOM 2533 C C . VAL A 1 314 ? 0.079 23.386 27.565 1.00 51.22 314 VAL A C 1
ATOM 2535 O O . VAL A 1 314 ? 1.034 23.786 26.892 1.00 51.22 314 VAL A O 1
ATOM 2538 N N . LEU A 1 315 ? 0.249 22.507 28.563 1.00 47.28 315 LEU A N 1
ATOM 2539 C CA . LEU A 1 315 ? 1.584 22.078 29.010 1.00 47.28 315 LEU A CA 1
ATOM 2540 C C . LEU A 1 315 ? 2.277 21.196 27.958 1.00 47.28 315 LEU A C 1
ATOM 2542 O O . LEU A 1 315 ? 3.491 21.256 27.763 1.00 47.28 315 LEU A O 1
ATOM 2546 N N . ARG A 1 316 ? 1.490 20.414 27.213 1.00 54.56 316 ARG A N 1
ATOM 2547 C CA . ARG A 1 316 ? 2.005 19.519 26.168 1.00 54.56 316 ARG A CA 1
ATOM 2548 C C . ARG A 1 316 ? 2.379 20.269 24.891 1.00 54.56 316 ARG A C 1
ATOM 2550 O O . ARG A 1 316 ? 3.401 19.947 24.284 1.00 54.56 316 ARG A O 1
ATOM 2557 N N . PHE A 1 317 ? 1.634 21.316 24.523 1.00 58.00 317 PHE A N 1
ATOM 2558 C CA . PHE A 1 317 ? 2.034 22.211 23.430 1.00 58.00 317 PHE A CA 1
ATOM 2559 C C . PHE A 1 317 ? 3.319 22.986 23.755 1.00 58.00 317 PHE A C 1
ATOM 2561 O O . PHE A 1 317 ? 4.124 23.211 22.849 1.00 58.00 317 PHE A O 1
ATOM 2568 N N . GLN A 1 318 ? 3.555 23.333 25.026 1.00 59.75 318 GLN A N 1
ATOM 2569 C CA . GLN A 1 318 ? 4.827 23.909 25.476 1.00 59.75 318 GLN A CA 1
ATOM 2570 C C . GLN A 1 318 ? 5.978 22.900 25.361 1.00 59.75 318 GLN A C 1
ATOM 2572 O O . GLN A 1 318 ? 6.986 23.218 24.733 1.00 59.75 318 GLN A O 1
ATOM 2577 N N . CYS A 1 319 ? 5.815 21.657 25.832 1.00 54.44 319 CYS A N 1
ATOM 2578 C CA . CYS A 1 319 ? 6.852 20.624 25.699 1.00 54.44 319 CYS A CA 1
ATOM 2579 C C . CYS A 1 319 ? 7.188 20.288 24.236 1.00 54.44 319 CYS A C 1
ATOM 2581 O O . CYS A 1 319 ? 8.361 20.190 23.881 1.00 54.44 319 CYS A O 1
ATOM 2583 N N . LEU A 1 320 ? 6.189 20.184 23.353 1.00 64.62 320 LEU A N 1
ATOM 2584 C CA . LEU A 1 320 ? 6.422 19.967 21.919 1.00 64.62 320 LEU A CA 1
ATOM 2585 C C . LEU A 1 320 ? 7.082 21.178 21.245 1.00 64.62 320 LEU A C 1
ATOM 2587 O O . LEU A 1 320 ? 7.937 20.990 20.380 1.00 64.62 320 LEU A O 1
ATOM 2591 N N . LYS A 1 321 ? 6.754 22.415 21.652 1.00 69.44 321 LYS A N 1
ATOM 2592 C CA . LYS A 1 321 ? 7.471 23.626 21.206 1.00 69.44 321 LYS A CA 1
ATOM 2593 C C . LYS A 1 321 ? 8.925 23.634 21.676 1.00 69.44 321 LYS A C 1
ATOM 2595 O O . LYS A 1 321 ? 9.797 23.997 20.890 1.00 69.44 321 LYS A O 1
ATOM 2600 N N . ILE A 1 322 ? 9.186 23.227 22.918 1.00 70.06 322 ILE A N 1
ATOM 2601 C CA . ILE A 1 322 ? 10.533 23.155 23.500 1.00 70.06 322 ILE A CA 1
ATOM 2602 C C . ILE A 1 322 ? 11.365 22.083 22.789 1.00 70.06 322 ILE A C 1
ATOM 2604 O O . ILE A 1 322 ? 12.475 22.375 22.357 1.00 70.06 322 ILE A O 1
ATOM 2608 N N . LEU A 1 323 ? 10.809 20.894 22.542 1.00 62.69 323 LEU A N 1
ATOM 2609 C CA . LEU A 1 323 ? 11.482 19.830 21.787 1.00 62.69 323 LEU A CA 1
ATOM 2610 C C . LEU A 1 323 ? 11.771 20.235 20.333 1.00 62.69 323 LEU A C 1
ATOM 2612 O O . LEU A 1 323 ? 12.852 19.951 19.819 1.00 62.69 323 LEU A O 1
ATOM 2616 N N . ARG A 1 324 ? 10.861 20.975 19.682 1.00 66.38 324 ARG A N 1
ATOM 2617 C CA . ARG A 1 324 ? 11.101 21.533 18.336 1.00 66.38 324 ARG A CA 1
ATOM 2618 C C . ARG A 1 324 ? 12.186 22.611 18.329 1.00 66.38 324 ARG A C 1
ATOM 2620 O O . ARG A 1 324 ? 12.964 22.672 17.381 1.00 66.38 324 ARG A O 1
ATOM 2627 N N . ARG A 1 325 ? 12.244 23.457 19.364 1.00 64.06 325 ARG A N 1
ATOM 2628 C CA . ARG A 1 325 ? 13.305 24.467 19.527 1.00 64.06 325 ARG A CA 1
ATOM 2629 C C . ARG A 1 325 ? 14.657 23.818 19.814 1.00 64.06 325 ARG A C 1
ATOM 2631 O O . ARG A 1 325 ? 15.650 24.250 19.242 1.00 64.06 325 ARG A O 1
ATOM 2638 N N . LEU A 1 326 ? 14.685 22.749 20.607 1.00 50.69 326 LEU A N 1
ATOM 2639 C CA . LEU A 1 326 ? 15.896 21.977 20.880 1.00 50.69 326 LEU A CA 1
ATOM 2640 C C . LEU A 1 326 ? 16.423 21.276 19.623 1.00 50.69 326 LEU A C 1
ATOM 2642 O O . LEU A 1 326 ? 17.614 21.360 19.362 1.00 50.69 326 LEU A O 1
ATOM 2646 N N . GLN A 1 327 ? 15.558 20.690 18.788 1.00 64.81 327 GLN A N 1
ATOM 2647 C CA . GLN A 1 327 ? 15.977 20.089 17.511 1.00 64.81 327 GLN A CA 1
ATOM 2648 C C . GLN A 1 327 ? 16.581 21.097 16.522 1.00 64.81 327 GLN A C 1
ATOM 2650 O O . GLN A 1 327 ? 17.470 20.741 15.752 1.00 64.81 327 GLN A O 1
ATOM 2655 N N . PHE A 1 328 ? 16.117 22.349 16.535 1.00 58.25 328 PHE A N 1
ATOM 2656 C CA . PHE A 1 328 ? 16.700 23.411 15.710 1.00 58.25 328 PHE A CA 1
ATOM 2657 C C . PHE A 1 328 ? 17.998 23.974 16.302 1.00 58.25 328 PHE A C 1
ATOM 2659 O O . PHE A 1 328 ? 18.904 24.321 15.550 1.00 58.25 328 PHE A O 1
ATOM 2666 N N . ALA A 1 329 ? 18.104 24.043 17.631 1.00 55.94 329 ALA A N 1
ATOM 2667 C CA . ALA A 1 329 ? 19.280 24.575 18.316 1.00 55.94 329 ALA A CA 1
ATOM 2668 C C . ALA A 1 329 ? 20.475 23.609 18.302 1.00 55.94 329 ALA A C 1
ATOM 2670 O O . ALA A 1 329 ? 21.615 24.060 18.263 1.00 55.94 329 ALA A O 1
ATOM 2671 N N . THR A 1 330 ? 20.243 22.293 18.303 1.00 55.69 330 THR A N 1
ATOM 2672 C CA . THR A 1 330 ? 21.329 21.299 18.359 1.00 55.69 330 THR A CA 1
ATOM 2673 C C . THR A 1 330 ? 21.879 20.890 16.994 1.00 55.69 330 THR A C 1
ATOM 2675 O O . THR A 1 330 ? 22.794 20.074 16.943 1.00 55.69 330 THR A O 1
ATOM 2678 N N . GLY A 1 331 ? 21.370 21.445 15.887 1.00 40.00 331 GLY A N 1
ATOM 2679 C CA . GLY A 1 331 ? 21.996 21.294 14.570 1.00 40.00 331 GLY A CA 1
ATOM 2680 C C . GLY A 1 331 ? 22.211 19.842 14.132 1.00 40.00 331 GLY A C 1
ATOM 2681 O O . GLY A 1 331 ? 23.236 19.538 13.524 1.00 40.00 331 GLY A O 1
ATOM 2682 N N . TRP A 1 332 ? 21.273 18.937 14.431 1.00 43.62 332 TRP A N 1
ATOM 2683 C CA . TRP A 1 332 ? 21.337 17.542 13.985 1.00 43.62 332 TRP A CA 1
ATOM 2684 C C . TRP A 1 332 ? 21.172 17.464 12.458 1.00 43.62 332 TRP A C 1
ATOM 2686 O O . TRP A 1 332 ? 20.084 17.235 11.929 1.00 43.62 332 TRP A O 1
ATOM 2696 N N . ARG A 1 333 ? 22.272 17.668 11.723 1.00 45.12 333 ARG A N 1
ATOM 2697 C CA . ARG A 1 333 ? 22.408 17.187 10.347 1.00 45.12 333 ARG A CA 1
ATOM 2698 C C . ARG A 1 333 ? 22.486 15.668 10.408 1.00 45.12 333 ARG A C 1
ATOM 2700 O O . ARG A 1 333 ? 23.361 15.117 11.069 1.00 45.12 333 ARG A O 1
ATOM 2707 N N . ALA A 1 334 ? 21.558 15.016 9.717 1.00 40.59 334 ALA A N 1
ATOM 2708 C CA . ALA A 1 334 ? 21.562 13.581 9.498 1.00 40.59 334 ALA A CA 1
ATOM 2709 C C . ALA A 1 334 ? 22.955 13.117 9.044 1.00 40.59 334 ALA A C 1
ATOM 2711 O O . ALA A 1 334 ? 23.451 13.537 7.997 1.00 40.59 334 ALA A O 1
ATOM 2712 N N . TRP A 1 335 ? 23.577 12.263 9.855 1.00 37.16 335 TRP A N 1
ATOM 2713 C CA . TRP A 1 335 ? 24.732 11.467 9.467 1.00 37.16 335 TRP A CA 1
ATOM 2714 C C . TRP A 1 335 ? 24.355 10.646 8.232 1.00 37.16 335 TRP A C 1
ATOM 2716 O O . TRP A 1 335 ? 23.506 9.758 8.297 1.00 37.16 335 TRP A O 1
ATOM 2726 N N . THR A 1 336 ? 24.974 10.956 7.097 1.00 45.72 336 THR A N 1
ATOM 2727 C CA . THR A 1 336 ? 25.083 9.997 6.001 1.00 45.72 336 THR A CA 1
ATOM 2728 C C . THR A 1 336 ? 26.304 9.145 6.308 1.00 45.72 336 THR A C 1
ATOM 2730 O O . THR A 1 336 ? 27.413 9.653 6.448 1.00 45.72 336 THR A O 1
ATOM 2733 N N . TYR A 1 337 ? 26.066 7.853 6.512 1.00 35.66 337 TYR A N 1
ATOM 2734 C CA . TYR A 1 337 ? 27.099 6.845 6.703 1.00 35.66 337 TYR A CA 1
ATOM 2735 C C . TYR A 1 337 ? 27.903 6.761 5.397 1.00 35.66 337 TYR A C 1
ATOM 2737 O O . TYR A 1 337 ? 27.423 6.207 4.409 1.00 35.66 337 TYR A O 1
ATOM 2745 N N . HIS A 1 338 ? 29.081 7.383 5.358 1.00 37.03 338 HIS A N 1
ATOM 2746 C CA . HIS A 1 338 ? 30.053 7.190 4.287 1.00 37.03 338 HIS A CA 1
ATOM 2747 C C . HIS A 1 338 ? 31.200 6.370 4.869 1.00 37.03 338 HIS A C 1
ATOM 2749 O O . HIS A 1 338 ? 32.063 6.875 5.584 1.00 37.03 338 HIS A O 1
ATOM 2755 N N . GLU A 1 339 ? 31.153 5.071 4.608 1.00 44.16 339 GLU A N 1
ATOM 2756 C CA . GLU A 1 339 ? 32.216 4.134 4.930 1.00 44.16 339 GLU A CA 1
ATOM 2757 C C . GLU A 1 339 ? 33.346 4.368 3.921 1.00 44.16 339 GLU A C 1
ATOM 2759 O O . GLU A 1 339 ? 33.240 4.067 2.731 1.00 44.16 339 GLU A O 1
ATOM 2764 N N . SER A 1 340 ? 34.407 5.040 4.355 1.00 41.41 340 SER A N 1
ATOM 2765 C CA . SER A 1 340 ? 35.605 5.255 3.546 1.00 41.41 340 SER A CA 1
ATOM 2766 C C . SER A 1 340 ? 36.833 5.142 4.438 1.00 41.41 340 SER A C 1
ATOM 2768 O O . SER A 1 340 ? 37.212 6.082 5.124 1.00 41.41 340 SER A O 1
ATOM 2770 N N . SER A 1 341 ? 37.399 3.933 4.421 1.00 41.69 341 SER A N 1
ATOM 2771 C CA . SER A 1 341 ? 38.839 3.647 4.422 1.00 41.69 341 SER A CA 1
ATOM 2772 C C . SER A 1 341 ? 39.724 4.526 5.315 1.00 41.69 341 SER A C 1
ATOM 2774 O O . SER A 1 341 ? 40.209 5.576 4.897 1.00 41.69 341 SER A O 1
ATOM 2776 N N . PHE A 1 342 ? 40.040 4.008 6.504 1.00 36.03 342 PHE A N 1
ATOM 2777 C CA . PHE A 1 342 ? 41.218 4.410 7.268 1.00 36.03 342 PHE A CA 1
ATOM 2778 C C . PHE A 1 342 ? 42.486 4.065 6.476 1.00 36.03 342 PHE A C 1
ATOM 2780 O O . PHE A 1 342 ? 42.816 2.895 6.292 1.00 36.03 342 PHE A O 1
ATOM 2787 N N . GLN A 1 343 ? 43.203 5.093 6.027 1.00 41.22 343 GLN A N 1
ATOM 2788 C CA . GLN A 1 343 ? 44.585 4.991 5.578 1.00 41.22 343 GLN A CA 1
ATOM 2789 C C . GLN A 1 343 ? 45.458 5.595 6.684 1.00 41.22 343 GLN A C 1
ATOM 2791 O O . GLN A 1 343 ? 45.433 6.798 6.934 1.00 41.22 343 GLN A O 1
ATOM 2796 N N . THR A 1 344 ? 46.172 4.736 7.404 1.00 51.94 344 THR A N 1
ATOM 2797 C CA . THR A 1 344 ? 47.187 5.111 8.392 1.00 51.94 344 THR A CA 1
ATOM 2798 C C . THR A 1 344 ? 48.422 5.656 7.678 1.00 51.94 344 THR A C 1
ATOM 2800 O O . THR A 1 344 ? 49.009 4.946 6.861 1.00 51.94 344 THR A O 1
ATOM 2803 N N . PHE A 1 345 ? 48.845 6.874 8.015 1.00 39.16 345 PHE A N 1
ATOM 2804 C CA . PHE A 1 345 ? 50.185 7.380 7.704 1.00 39.16 345 PHE A CA 1
ATOM 2805 C C . PHE A 1 345 ? 51.062 7.355 8.965 1.00 39.16 345 PHE A C 1
ATOM 2807 O O . PHE A 1 345 ? 50.552 7.640 10.052 1.00 39.16 345 PHE A O 1
ATOM 2814 N N . PRO A 1 346 ? 52.357 7.008 8.846 1.00 61.94 346 PRO A N 1
ATOM 2815 C CA . PRO A 1 346 ? 53.269 6.950 9.976 1.00 61.94 346 PRO A CA 1
ATOM 2816 C C . PRO A 1 346 ? 53.786 8.342 10.347 1.00 61.94 346 PRO A C 1
ATOM 2818 O O . PRO A 1 346 ? 54.051 9.186 9.493 1.00 61.94 346 PRO A O 1
ATOM 2821 N N . PHE A 1 347 ? 53.950 8.542 11.650 1.00 43.66 347 PHE A N 1
ATOM 2822 C CA . PHE A 1 347 ? 54.644 9.671 12.251 1.00 43.66 347 PHE A CA 1
ATOM 2823 C C . PHE A 1 347 ? 56.151 9.371 12.217 1.00 43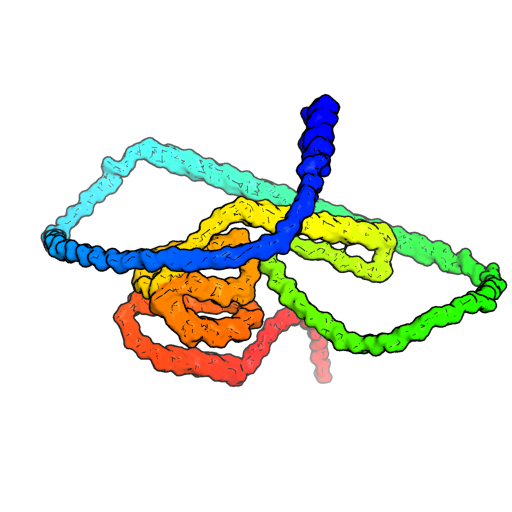.66 347 PHE A C 1
ATOM 2825 O O . PHE A 1 347 ? 56.580 8.341 12.740 1.00 43.66 347 PHE A O 1
ATOM 2832 N N . THR A 1 348 ? 56.949 10.234 11.593 1.00 47.84 348 THR A N 1
ATOM 2833 C CA . THR A 1 348 ? 58.413 10.252 11.754 1.00 47.84 348 THR A CA 1
ATOM 2834 C C . THR A 1 348 ? 58.816 11.404 12.666 1.00 47.84 348 THR A C 1
ATOM 2836 O O . THR A 1 348 ? 58.170 12.451 12.650 1.00 47.84 348 THR A O 1
ATOM 2839 N N . ALA A 1 349 ? 59.844 11.123 13.469 1.00 56.94 349 ALA A N 1
ATOM 2840 C CA . ALA A 1 349 ? 60.381 11.899 14.584 1.00 56.94 349 ALA A CA 1
ATOM 2841 C C . ALA A 1 349 ? 60.953 13.272 14.216 1.00 56.94 349 ALA A C 1
ATOM 2843 O O . ALA A 1 349 ? 61.439 13.422 13.070 1.00 56.94 349 ALA A O 1
#

Sequence (349 aa):
MQFFYNHMSPEDVQGFINRVTQKHETRNTPGFDSSVERSPSRMASPMRSGSVDCHAAGLDEDRIPYGKKGKWAVNVEDIEDDDDIEWRKAQMAADEQLAKEIETAQREAALKHKEAEARLARHIEDARRARSKASSTSLVVQSSRASNQLPHDGFSGTRTSHTPSSSQIPVGMGYDSDVTISEPSSVYSSDSDSTKRRKREKKKRYKKQRAHRKRELGNEKVVLPEKYDGSPKFDVFQRWLYSVTDYFKTVYIEKMRRVPKLQHFLSGKAAAFFMREVAIMAVQFVIGSLNYRIWLIVEQMTIFERNGQRLDIVLRFQCLKILRRLQFATGWRAWTYHESSFQTFPFTA

Radius of gyration: 36.4 Å; Cα contacts (8 Å, |Δi|>4): 76; chains: 1; bounding box: 104×70×106 Å